Protein 2EQA (pdb70)

Solvent-accessible surface area: 14295 Å² total

Secondary structure (DSSP, 8-state):
-EEEE--SSS--HHHHHHHHHHHHTT--EEE--SSS-EEEEETT-HHHHHHHHHHHT--TTS--EEE-SSHHHHHHHEES--HHHHHHHHHH-SSSEEEEEEEPTTS-HHHHTT-SEEEE----HHHHHHHHHHTS-EEE-BSS-TTSPPP-SHHHHHHHHTTTSSEEEE----SS-SPPEEEE-S---EEEE--SS-HHHHHHH-TT-B--PPPSPSSEE-EE--GGGHHHHHHHHTTTS-EEEEEEGGGTGGGBTBEEEEEE-TT-HHHHHHHHHHHHHHHHHS--SEE------SGGGTT--HHHHHTTS-EESSGGGGGGG--

InterPro domains:
  IPR005145 Threonylcarbamoyl-AMP synthase, C-terminal domain [PF03481] (201-336)
  IPR006070 Threonylcarbamoyl-AMP synthase-like domain [PF01300] (23-198)
  IPR006070 Threonylcarbamoyl-AMP synthase-like domain [PS51163] (14-200)
  IPR006070 Threonylcarbamoyl-AMP synthase-like domain [TIGR00057] (7-209)
  IPR010923 tRNA threonylcarbamoyladenosine biosynthesis protein SUA5 [PIRSF004930] (1-340)
  IPR017945 DHBP synthase RibB-like alpha/beta domain superfamily [SSF55821] (3-212)
  IPR038385 Threonylcarbamoyl-AMP synthase, C-terminal domain superfamily [G3DSA:3.40.50.11030] (215-352)
  IPR050156 Threonylcarbamoyl-AMP synthase, SUA5 [PTHR17490] (14-208)

Nearest PDB structures (foldseek):
  2eqa-assembly1_A  TM=1.003E+00  e=7.565E-71  Sulfurisphaera tokodaii
  3aje-assembly1_A  TM=9.946E-01  e=2.518E-64  Sulfurisphaera tokodaii str. 7
  6f89-assembly1_A  TM=9.012E-01  e=6.344E-38  Pyrococcus abyssi GE5
  6f89-assembly2_B  TM=8.951E-01  e=8.312E-37  Pyrococcus abyssi GE5
  1kk9-assembly1_A  TM=8.947E-01  e=8.483E-17  Escherichia coli

Structure (mmCIF, N/CA/C/O backbone):
data_2EQA
#
_entry.id   2EQA
#
_cell.length_a   85.391
_cell.length_b   120.843
_cell.length_c   67.552
_cell.angle_alpha   90.00
_cell.angle_beta   90.00
_cell.angle_gamma   90.00
#
_symmetry.space_group_name_H-M   'C 2 2 2'
#
loop_
_entity.id
_entity.type
_entity.pdbx_description
1 polymer 'Hypothetical protein ST1526'
2 non-polymer 'MAGNESIUM ION'
3 non-polymer 'ADENOSINE MONOPHOSPHATE'
4 water water
#
loop_
_atom_site.group_PDB
_atom_site.id
_atom_site.type_symbol
_atom_site.label_atom_id
_atom_site.label_alt_id
_atom_site.label_comp_id
_atom_site.label_asym_id
_atom_site.label_entity_id
_atom_site.label_seq_id
_atom_site.pdbx_PDB_ins_code
_atom_site.Cartn_x
_atom_site.Cartn_y
_atom_site.Cartn_z
_atom_site.occupancy
_atom_site.B_iso_or_equiv
_atom_site.auth_seq_id
_atom_site.auth_comp_id
_atom_site.auth_asym_id
_atom_site.auth_atom_id
_atom_site.pdbx_PDB_model_num
ATOM 1 N N . THR A 1 2 ? 20.506 13.928 26.773 1.00 13.35 2 THR A N 1
ATOM 2 C CA . THR A 1 2 ? 19.770 14.052 25.479 1.00 12.74 2 THR A CA 1
ATOM 3 C C . THR A 1 2 ? 20.727 13.909 24.299 1.00 12.21 2 THR A C 1
ATOM 4 O O . THR A 1 2 ? 21.781 14.542 24.276 1.00 14.08 2 THR A O 1
ATOM 8 N N . GLN A 1 3 ? 20.371 13.080 23.325 1.00 11.71 3 GLN A N 1
ATOM 9 C CA . GLN A 1 3 ? 21.218 12.946 22.147 1.00 11.38 3 GLN A CA 1
ATOM 10 C C . GLN A 1 3 ? 20.707 13.950 21.130 1.00 11.28 3 GLN A C 1
ATOM 11 O O . GLN A 1 3 ? 19.532 13.925 20.766 1.00 13.46 3 GLN A O 1
ATOM 17 N N . ILE A 1 4 ? 21.580 14.850 20.697 1.00 11.67 4 ILE A N 1
ATOM 18 C CA . ILE A 1 4 ? 21.221 15.852 19.701 1.00 11.10 4 ILE A CA 1
ATOM 19 C C . ILE A 1 4 ? 21.724 15.294 18.373 1.00 11.70 4 ILE A C 1
ATOM 20 O O . ILE A 1 4 ? 22.920 15.030 18.213 1.00 12.76 4 ILE A O 1
ATOM 25 N N . ILE A 1 5 ? 20.807 15.099 17.431 1.00 10.17 5 ILE A N 1
ATOM 26 C CA . ILE A 1 5 ? 21.150 14.523 16.132 1.00 10.98 5 ILE A CA 1
ATOM 27 C C . ILE A 1 5 ? 20.898 15.505 14.991 1.00 12.77 5 ILE A C 1
ATOM 28 O O . ILE A 1 5 ? 19.764 15.929 14.765 1.00 11.07 5 ILE A O 1
ATOM 33 N N . LYS A 1 6 ? 21.962 15.861 14.275 1.00 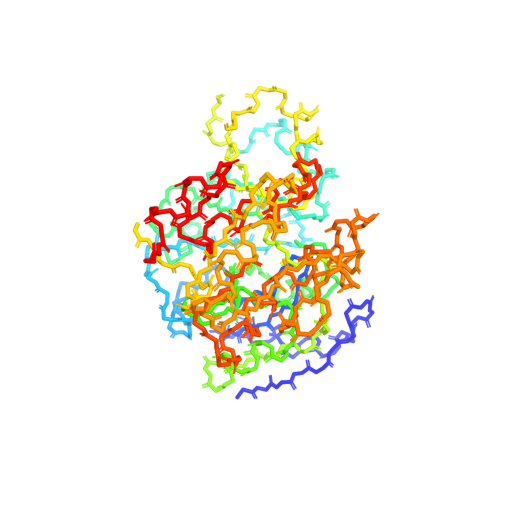11.90 6 LYS A N 1
ATOM 34 C CA . LYS A 1 6 ? 21.847 16.786 13.155 1.00 13.91 6 LYS A CA 1
ATOM 35 C C . LYS A 1 6 ? 21.386 16.022 11.926 1.00 13.16 6 LYS A C 1
ATOM 36 O O . LYS A 1 6 ? 22.073 15.119 11.457 1.00 13.20 6 LYS A O 1
ATOM 42 N N . ILE A 1 7 ? 20.216 16.383 11.407 1.00 11.59 7 ILE A N 1
ATOM 43 C CA . ILE A 1 7 ? 19.667 15.706 10.242 1.00 13.64 7 ILE A CA 1
ATOM 44 C C . ILE A 1 7 ? 19.270 16.736 9.190 1.00 12.88 7 ILE A C 1
ATOM 45 O O . ILE A 1 7 ? 18.691 17.769 9.518 1.00 13.23 7 ILE A O 1
ATOM 50 N N . ASP A 1 8 ? 19.608 16.455 7.931 1.00 13.14 8 ASP A N 1
ATOM 51 C CA . ASP A 1 8 ? 19.287 17.349 6.821 1.00 12.99 8 ASP A CA 1
ATOM 52 C C . ASP A 1 8 ? 17.769 17.386 6.680 1.00 13.46 8 ASP A C 1
ATOM 53 O O . ASP A 1 8 ? 17.141 16.358 6.420 1.00 13.45 8 ASP A O 1
ATOM 58 N N . PRO A 1 9 ? 17.160 18.570 6.834 1.00 13.22 9 PRO A N 1
ATOM 59 C CA . PRO A 1 9 ? 15.702 18.691 6.726 1.00 12.61 9 PRO A CA 1
ATOM 60 C C . PRO A 1 9 ? 15.079 18.423 5.361 1.00 14.03 9 PRO A C 1
ATOM 61 O O . PRO A 1 9 ? 13.921 18.025 5.284 1.00 14.48 9 PRO A O 1
ATOM 65 N N . LEU A 1 10 ? 15.834 18.641 4.290 1.00 14.31 10 LEU A N 1
ATOM 66 C CA . LEU A 1 10 ? 15.296 18.433 2.943 1.00 16.80 10 LEU A CA 1
ATOM 67 C C . LEU A 1 10 ? 15.621 17.063 2.350 1.00 17.15 10 LEU A C 1
ATOM 68 O O . LEU A 1 10 ? 14.929 16.583 1.453 1.00 18.06 10 LEU A O 1
ATOM 73 N N . ASN A 1 11 ? 16.673 16.429 2.850 1.00 15.84 11 ASN A N 1
ATOM 74 C CA . ASN A 1 11 ? 17.054 15.110 2.365 1.00 14.30 11 ASN A CA 1
ATOM 75 C C . ASN A 1 11 ? 17.644 14.387 3.564 1.00 15.21 11 ASN A C 1
ATOM 76 O O . ASN A 1 11 ? 18.847 14.134 3.630 1.00 14.52 11 ASN A O 1
ATOM 81 N N . PRO A 1 12 ? 16.787 14.043 4.536 1.00 13.53 12 PRO A N 1
ATOM 82 C CA . PRO A 1 12 ? 17.218 13.357 5.753 1.00 14.56 12 PRO A CA 1
ATOM 83 C C . PRO A 1 12 ? 17.920 12.018 5.572 1.00 14.22 12 PRO A C 1
ATOM 84 O O . PRO A 1 12 ? 17.519 11.188 4.752 1.00 14.93 12 PRO A O 1
ATOM 88 N N . GLU A 1 13 ? 18.991 11.841 6.340 1.00 13.94 13 GLU A N 1
ATOM 89 C CA . GLU A 1 13 ? 19.772 10.616 6.332 1.00 15.22 13 GLU A CA 1
ATOM 90 C C . GLU A 1 13 ? 18.928 9.572 7.060 1.00 15.96 13 GLU A C 1
ATOM 91 O O . GLU A 1 13 ? 18.739 9.653 8.276 1.00 16.02 13 GLU A O 1
ATOM 97 N N . ILE A 1 14 ? 18.416 8.596 6.316 1.00 15.78 14 ILE A N 1
ATOM 98 C CA . ILE A 1 14 ? 17.550 7.580 6.900 1.00 18.08 14 ILE A CA 1
ATOM 99 C C . ILE A 1 14 ? 18.136 6.833 8.095 1.00 18.58 14 ILE A C 1
ATOM 100 O O . ILE A 1 14 ? 17.401 6.463 9.011 1.00 18.10 14 ILE A O 1
ATOM 105 N N . ASP A 1 15 ? 19.449 6.621 8.109 1.00 18.74 15 ASP A N 1
ATOM 106 C CA . ASP A 1 15 ? 20.062 5.927 9.237 1.00 19.51 15 ASP A CA 1
ATOM 107 C C . ASP A 1 15 ? 19.985 6.765 10.511 1.00 18.74 15 ASP A C 1
ATOM 108 O O . ASP A 1 15 ? 19.896 6.221 11.615 1.00 18.90 15 ASP A O 1
ATOM 113 N N . LYS A 1 16 ? 20.023 8.087 10.361 1.00 17.25 16 LYS A N 1
ATOM 114 C CA . LYS A 1 16 ? 19.921 8.977 11.516 1.00 16.26 16 LYS A CA 1
ATOM 115 C C . LYS A 1 16 ? 18.465 9.000 11.991 1.00 16.01 16 LYS A C 1
ATOM 116 O O . LYS A 1 16 ? 18.190 8.970 13.192 1.00 15.98 16 LYS A O 1
ATOM 122 N N . ILE A 1 17 ? 17.538 9.052 11.041 1.00 14.91 17 ILE A N 1
ATOM 123 C CA . ILE A 1 17 ? 16.115 9.049 11.365 1.00 15.96 17 ILE A CA 1
ATOM 124 C C . ILE A 1 17 ? 15.803 7.791 12.177 1.00 16.91 17 ILE A C 1
ATOM 125 O O . ILE A 1 17 ? 15.084 7.845 13.176 1.00 16.28 17 ILE A O 1
ATOM 130 N N . LYS A 1 18 ? 16.361 6.662 11.746 1.00 16.70 18 LYS A N 1
ATOM 131 C CA . LYS A 1 18 ? 16.142 5.386 12.427 1.00 18.77 18 LYS A CA 1
ATOM 132 C C . LYS A 1 18 ? 16.542 5.402 13.899 1.00 17.65 18 LYS A C 1
ATOM 133 O O . LYS A 1 18 ? 15.907 4.742 14.728 1.00 17.81 18 LYS A O 1
ATOM 139 N N . ILE A 1 19 ? 17.594 6.144 14.230 1.00 16.58 19 ILE A N 1
ATOM 140 C CA . ILE A 1 19 ? 18.039 6.233 15.616 1.00 16.38 19 ILE A CA 1
ATOM 141 C C . ILE A 1 19 ? 16.932 6.864 16.458 1.00 16.21 19 ILE A C 1
ATOM 142 O O . ILE A 1 19 ? 16.628 6.394 17.556 1.00 15.94 19 ILE A O 1
ATOM 147 N N . ALA A 1 20 ? 16.323 7.923 15.933 1.00 15.46 20 ALA A N 1
ATOM 148 C CA . ALA A 1 20 ? 15.241 8.606 16.637 1.00 14.26 20 ALA A CA 1
ATOM 149 C C . ALA A 1 20 ? 13.979 7.745 16.663 1.00 14.25 20 ALA A C 1
ATOM 150 O O . ALA A 1 20 ? 13.243 7.733 17.652 1.00 13.25 20 ALA A O 1
ATOM 152 N N . ALA A 1 21 ? 13.724 7.037 15.568 1.00 13.91 21 ALA A N 1
ATOM 153 C CA . ALA A 1 21 ? 12.550 6.173 15.481 1.00 16.09 21 ALA A CA 1
ATOM 154 C C . ALA A 1 21 ? 12.633 5.052 16.518 1.00 17.16 21 ALA A C 1
ATOM 155 O O . ALA A 1 21 ? 11.618 4.674 17.111 1.00 17.59 21 ALA A O 1
ATOM 157 N N . ASP A 1 22 ? 13.839 4.524 16.732 1.00 17.00 22 ASP A N 1
ATOM 158 C CA . ASP A 1 22 ? 14.040 3.452 17.715 1.00 19.24 22 ASP A CA 1
ATOM 159 C C . ASP A 1 22 ? 13.631 3.964 19.092 1.00 16.63 22 ASP A C 1
ATOM 160 O O . ASP A 1 22 ? 13.077 3.224 19.902 1.00 15.51 22 ASP A O 1
ATOM 165 N N . VAL A 1 23 ? 13.923 5.234 19.359 1.00 15.00 23 VAL A N 1
ATOM 166 C CA . VAL A 1 23 ? 13.569 5.834 20.641 1.00 12.91 23 VAL A CA 1
ATOM 167 C C . VAL A 1 23 ? 12.049 5.902 20.779 1.00 12.73 23 VAL A C 1
ATOM 168 O O . VAL A 1 23 ? 11.494 5.549 21.820 1.00 13.82 23 VAL A O 1
ATOM 172 N N . ILE A 1 24 ? 11.375 6.350 19.726 1.00 12.12 24 ILE A N 1
ATOM 173 C CA . ILE A 1 24 ? 9.922 6.438 19.752 1.00 12.93 24 ILE A CA 1
ATOM 174 C C . ILE A 1 24 ? 9.318 5.066 20.061 1.00 14.25 24 ILE A C 1
ATOM 175 O O . ILE A 1 24 ? 8.474 4.933 20.950 1.00 14.65 24 ILE A O 1
ATOM 180 N N . ARG A 1 25 ? 9.756 4.052 19.322 1.00 15.11 25 ARG A N 1
ATOM 181 C CA . ARG A 1 25 ? 9.242 2.695 19.500 1.00 16.42 25 ARG A CA 1
ATOM 182 C C . ARG A 1 25 ? 9.531 2.115 20.878 1.00 18.12 25 ARG A C 1
ATOM 183 O O . ARG A 1 25 ? 8.879 1.159 21.303 1.00 20.79 25 ARG A O 1
ATOM 191 N N . ASN A 1 26 ? 10.505 2.696 21.570 1.00 18.12 26 ASN A N 1
ATOM 192 C CA . ASN A 1 26 ? 10.886 2.230 22.896 1.00 19.47 26 ASN A CA 1
ATOM 193 C C . ASN A 1 26 ? 10.222 3.050 24.006 1.00 18.88 26 ASN A C 1
ATOM 194 O O . ASN A 1 26 ? 10.559 2.904 25.183 1.00 19.02 26 ASN A O 1
ATOM 199 N N . GLY A 1 27 ? 9.290 3.919 23.625 1.00 16.39 27 GLY A N 1
ATOM 200 C CA . GLY A 1 27 ? 8.583 4.730 24.603 1.00 15.79 27 GLY A CA 1
ATOM 201 C C . GLY A 1 27 ? 9.280 5.999 25.055 1.00 15.87 27 GLY A C 1
ATOM 202 O O . GLY A 1 27 ? 8.934 6.555 26.101 1.00 15.99 27 GLY A O 1
ATOM 203 N N . GLY A 1 28 ? 10.253 6.459 24.272 1.00 15.96 28 GLY A N 1
ATOM 204 C CA . GLY A 1 28 ? 10.986 7.668 24.609 1.00 14.81 28 GLY A CA 1
ATOM 205 C C . GLY A 1 28 ? 10.447 8.901 23.899 1.00 14.40 28 GLY A C 1
ATOM 206 O O . GLY A 1 28 ? 9.504 8.808 23.117 1.00 14.23 28 GLY A O 1
ATOM 207 N N . THR A 1 29 ? 11.054 10.054 24.167 1.00 14.48 29 THR A N 1
ATOM 208 C CA . THR A 1 29 ? 10.619 11.314 23.570 1.00 13.28 29 THR A CA 1
ATOM 209 C C . THR A 1 29 ? 11.626 11.874 22.574 1.00 13.41 29 THR A C 1
ATOM 210 O O . THR A 1 29 ? 12.837 11.840 22.808 1.00 11.83 29 THR A O 1
ATOM 214 N N . VAL A 1 30 ? 11.104 12.404 21.469 1.00 11.09 30 VAL A N 1
ATOM 215 C CA . VAL A 1 30 ? 11.923 12.976 20.406 1.00 10.04 30 VAL A CA 1
ATOM 216 C C . VAL A 1 30 ? 11.383 14.325 19.939 1.00 9.14 30 VAL A C 1
ATOM 217 O O . VAL A 1 30 ? 10.219 14.425 19.540 1.00 8.06 30 VAL A O 1
ATOM 221 N N . ALA A 1 31 ? 12.218 15.359 20.004 1.00 9.33 31 ALA A N 1
ATOM 222 C CA . ALA A 1 31 ? 11.830 16.681 19.517 1.00 9.17 31 ALA A CA 1
ATOM 223 C C . ALA A 1 31 ? 12.227 16.675 18.046 1.00 10.11 31 ALA A C 1
ATOM 224 O O . ALA A 1 31 ? 13.345 16.270 17.698 1.00 10.88 31 ALA A O 1
ATOM 226 N N . PHE A 1 32 ? 11.321 17.122 17.184 1.00 10.12 32 PHE A N 1
ATOM 227 C CA . PHE A 1 32 ? 11.579 17.117 15.747 1.00 8.98 32 PHE A CA 1
ATOM 228 C C . PHE A 1 32 ? 10.981 18.320 15.025 1.00 8.77 32 PHE A C 1
ATOM 229 O O . PHE A 1 32 ? 9.967 18.880 15.449 1.00 10.17 32 PHE A O 1
ATOM 237 N N . PRO A 1 33 ? 11.608 18.735 13.917 1.00 8.95 33 PRO A N 1
ATOM 238 C CA . PRO A 1 33 ? 11.103 19.876 13.153 1.00 9.11 33 PRO A CA 1
ATOM 239 C C . PRO A 1 33 ? 9.904 19.484 12.280 1.00 9.27 33 PRO A C 1
ATOM 240 O O . PRO A 1 33 ? 9.725 18.314 11.952 1.00 9.57 33 PRO A O 1
ATOM 244 N N . THR A 1 34 ? 9.065 20.460 11.948 1.00 11.01 34 THR A N 1
ATOM 245 C CA . THR A 1 34 ? 7.940 20.241 11.035 1.00 9.16 34 THR A CA 1
ATOM 246 C C . THR A 1 34 ? 7.882 21.530 10.224 1.00 9.50 34 THR A C 1
ATOM 247 O O . THR A 1 34 ? 8.720 22.420 10.414 1.00 10.57 34 THR A O 1
ATOM 251 N N . GLU A 1 35 ? 6.921 21.638 9.319 1.00 10.30 35 GLU A N 1
ATOM 252 C CA . GLU A 1 35 ? 6.808 22.846 8.514 1.00 10.66 35 GLU A CA 1
ATOM 253 C C . GLU A 1 35 ? 6.254 24.027 9.325 1.00 11.08 35 GLU A C 1
ATOM 254 O O . GLU A 1 35 ? 6.358 25.176 8.900 1.00 11.69 35 GLU A O 1
ATOM 260 N N . THR A 1 36 ? 5.679 23.748 10.494 1.00 10.67 36 THR A N 1
ATOM 261 C CA . THR A 1 36 ? 5.115 24.809 11.331 1.00 10.33 36 THR A CA 1
ATOM 262 C C . THR A 1 36 ? 6.102 25.207 12.427 1.00 9.68 36 THR A C 1
ATOM 263 O O . THR A 1 36 ? 6.805 26.215 12.302 1.00 10.28 36 THR A O 1
ATOM 267 N N . VAL A 1 37 ? 6.143 24.423 13.498 1.00 8.14 37 VAL A N 1
ATOM 268 C CA . VAL A 1 37 ? 7.071 24.658 14.606 1.00 8.69 37 VAL A CA 1
ATOM 269 C C . VAL A 1 37 ? 7.615 23.296 15.042 1.00 8.46 37 VAL A C 1
ATOM 270 O O . VAL A 1 37 ? 7.097 22.266 14.626 1.00 9.98 37 VAL A O 1
ATOM 274 N N . TYR A 1 38 ? 8.672 23.272 15.850 1.00 8.26 38 TYR A N 1
ATOM 275 C CA . TYR A 1 38 ? 9.194 21.983 16.306 1.00 10.20 38 TYR A CA 1
ATOM 276 C C . TYR A 1 38 ? 8.176 21.320 17.231 1.00 10.21 38 TYR A C 1
ATOM 277 O O . TYR A 1 38 ? 7.455 22.000 17.950 1.00 10.41 38 TYR A O 1
ATOM 286 N N . GLY A 1 39 ? 8.127 19.994 17.215 1.00 10.30 39 GLY A N 1
ATOM 287 C CA . GLY A 1 39 ? 7.211 19.290 18.093 1.00 9.16 39 GLY A CA 1
ATOM 288 C C . GLY A 1 39 ? 7.973 18.361 19.025 1.00 9.88 39 GLY A C 1
ATOM 289 O O . GLY A 1 39 ? 9.118 18.010 18.747 1.00 9.51 39 GLY A O 1
ATOM 290 N N . LEU A 1 40 ? 7.360 17.992 20.148 1.00 10.09 40 LEU A N 1
ATOM 291 C CA . LEU A 1 40 ? 7.977 17.056 21.091 1.00 9.88 40 LEU A CA 1
ATOM 292 C C . LEU A 1 40 ? 7.052 15.848 21.040 1.00 10.56 40 LEU A C 1
ATOM 293 O O . LEU A 1 40 ? 5.910 15.911 21.509 1.00 10.93 40 LEU A O 1
ATOM 298 N N . GLY A 1 41 ? 7.536 14.745 20.480 1.00 8.31 41 GLY A N 1
ATOM 299 C CA . GLY A 1 41 ? 6.662 13.596 20.339 1.00 9.52 41 GLY A CA 1
ATOM 300 C C . GLY A 1 41 ? 6.993 12.285 21.007 1.00 8.90 41 GLY A C 1
ATOM 301 O O . GLY A 1 41 ? 8.098 12.065 21.508 1.00 10.56 41 GLY A O 1
ATOM 302 N N . ALA A 1 42 ? 5.991 11.413 21.007 1.00 9.63 42 ALA A N 1
ATOM 303 C CA . ALA A 1 42 ? 6.099 10.073 21.566 1.00 9.89 42 ALA A CA 1
ATOM 304 C C . ALA A 1 42 ? 5.085 9.204 20.835 1.00 10.97 42 ALA A C 1
ATOM 305 O O . ALA A 1 42 ? 4.218 9.717 20.125 1.00 10.68 42 ALA A O 1
ATOM 307 N N . ASN A 1 43 ? 5.212 7.892 21.000 1.00 11.55 43 ASN A N 1
ATOM 308 C CA . ASN A 1 43 ? 4.311 6.918 20.393 1.00 13.46 43 ASN A CA 1
ATOM 309 C C . ASN A 1 43 ? 2.885 7.283 20.810 1.00 14.23 43 ASN A C 1
ATOM 310 O O . ASN A 1 43 ? 2.544 7.211 21.990 1.00 13.91 43 ASN A O 1
ATOM 315 N N . ALA A 1 44 ? 2.059 7.679 19.849 1.00 13.52 44 ALA A N 1
ATOM 316 C CA . ALA A 1 44 ? 0.689 8.085 20.144 1.00 14.07 44 ALA A CA 1
ATOM 317 C C . ALA A 1 44 ? -0.172 7.006 20.805 1.00 15.34 44 ALA A C 1
ATOM 318 O O . ALA A 1 44 ? -1.196 7.320 21.414 1.00 15.21 44 ALA A O 1
ATOM 320 N N . PHE A 1 45 ? 0.231 5.744 20.682 1.00 14.17 45 PHE A N 1
ATOM 321 C CA . PHE A 1 45 ? -0.526 4.647 21.288 1.00 15.68 45 PHE A CA 1
ATOM 322 C C . PHE A 1 45 ? -0.048 4.345 22.710 1.00 16.03 45 PHE A C 1
ATOM 323 O O . PHE A 1 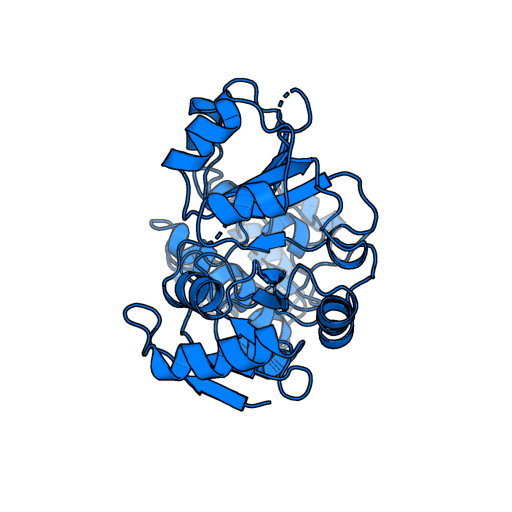45 ? -0.667 3.552 23.425 1.00 16.45 45 PHE A O 1
ATOM 331 N N . ASP A 1 46 ? 1.056 4.967 23.108 1.00 15.09 46 ASP A N 1
ATOM 332 C CA . ASP A 1 46 ? 1.639 4.740 24.427 1.00 16.09 46 ASP A CA 1
ATOM 333 C C . ASP A 1 46 ? 1.326 5.885 25.391 1.00 16.70 46 ASP A C 1
ATOM 334 O O . ASP A 1 46 ? 1.986 6.924 25.375 1.00 16.30 46 ASP A O 1
ATOM 339 N N . GLY A 1 47 ? 0.322 5.689 26.238 1.00 16.64 47 GLY A N 1
ATOM 340 C CA . GLY A 1 47 ? -0.054 6.728 27.181 1.00 17.35 47 GLY A CA 1
ATOM 341 C C . GLY A 1 47 ? 1.068 7.159 28.109 1.00 17.85 47 GLY A C 1
ATOM 342 O O . GLY A 1 47 ? 1.281 8.353 28.320 1.00 16.55 47 GLY A O 1
ATOM 343 N N . ASN A 1 48 ? 1.787 6.189 28.666 1.00 18.49 48 ASN A N 1
ATOM 344 C CA . ASN A 1 48 ? 2.888 6.485 29.577 1.00 19.13 48 ASN A CA 1
ATOM 345 C C . ASN A 1 48 ? 3.990 7.272 28.882 1.00 16.97 48 ASN A C 1
ATOM 346 O O . ASN A 1 48 ? 4.577 8.185 29.464 1.00 16.54 48 ASN A O 1
ATOM 351 N N . ALA A 1 49 ? 4.271 6.920 27.633 1.00 14.55 49 ALA A N 1
ATOM 352 C CA . ALA A 1 49 ? 5.299 7.622 26.881 1.00 13.90 49 ALA A CA 1
ATOM 353 C C . ALA A 1 49 ? 4.841 9.059 26.651 1.00 14.29 49 ALA A C 1
ATOM 354 O O . ALA A 1 49 ? 5.618 10.001 26.805 1.00 12.73 49 ALA A O 1
ATOM 356 N N . CYS A 1 50 ? 3.571 9.227 26.296 1.00 13.05 50 CYS A N 1
ATOM 357 C CA . CYS A 1 50 ? 3.045 10.561 26.051 1.00 12.69 50 CYS A CA 1
ATOM 358 C C . CYS A 1 50 ? 3.067 11.439 27.303 1.00 13.58 50 CYS A C 1
ATOM 359 O O . CYS A 1 50 ? 3.215 12.655 27.203 1.00 13.76 50 CYS A O 1
ATOM 362 N N . LEU A 1 51 ? 2.929 10.836 28.483 1.00 15.04 51 LEU A N 1
ATOM 363 C CA . LEU A 1 51 ? 2.965 11.629 29.708 1.00 15.41 51 LEU A CA 1
ATOM 364 C C . LEU A 1 51 ? 4.349 12.263 29.859 1.00 14.13 51 LEU A C 1
ATOM 365 O O . LEU A 1 51 ? 4.488 13.331 30.455 1.00 12.94 51 LEU A O 1
ATOM 370 N N . LYS A 1 52 ? 5.370 11.610 29.308 1.00 12.44 52 LYS A N 1
ATOM 371 C CA . LYS A 1 52 ? 6.729 12.140 29.390 1.00 11.24 52 LYS A CA 1
ATOM 372 C C . LYS A 1 52 ? 6.806 13.481 28.673 1.00 11.08 52 LYS A C 1
ATOM 373 O O . LYS A 1 52 ? 7.636 14.324 29.005 1.00 12.28 52 LYS A O 1
ATOM 379 N N . ILE A 1 53 ? 5.945 13.667 27.679 1.00 11.30 53 ILE A N 1
ATOM 380 C CA . ILE A 1 53 ? 5.917 14.922 26.932 1.00 10.77 53 ILE A CA 1
ATOM 381 C C . ILE A 1 53 ? 5.462 16.037 27.874 1.00 11.68 53 ILE A C 1
ATOM 382 O O . ILE A 1 53 ? 6.052 17.120 27.909 1.00 10.44 53 ILE A O 1
ATOM 387 N N . PHE A 1 54 ? 4.401 15.768 28.632 1.00 11.07 54 PHE A N 1
ATOM 388 C CA . PHE A 1 54 ? 3.876 16.745 29.578 1.00 11.61 54 PHE A CA 1
ATOM 389 C C . PHE A 1 54 ? 4.920 17.044 30.647 1.00 12.72 54 PHE A C 1
ATOM 390 O O . PHE A 1 54 ? 5.101 18.190 31.045 1.00 12.75 54 PHE A O 1
ATOM 398 N N . GLN A 1 55 ? 5.608 16.001 31.100 1.00 12.70 55 GLN A N 1
ATOM 399 C CA . GLN A 1 55 ? 6.635 16.151 32.129 1.00 14.53 55 GLN A CA 1
ATOM 400 C C . GLN A 1 55 ? 7.802 17.018 31.642 1.00 14.42 55 GLN A C 1
ATOM 401 O O . GLN A 1 55 ? 8.299 17.871 32.373 1.00 13.57 55 GLN A O 1
ATOM 407 N N . ALA A 1 56 ? 8.231 16.812 30.403 1.00 12.46 56 ALA A N 1
ATOM 408 C CA . ALA A 1 56 ? 9.336 17.595 29.856 1.00 12.84 56 ALA A CA 1
ATOM 409 C C . ALA A 1 56 ? 8.990 19.080 29.680 1.00 11.99 56 ALA A C 1
ATOM 410 O O . ALA A 1 56 ? 9.833 19.958 29.899 1.00 11.39 56 ALA A O 1
ATOM 412 N N . LYS A 1 57 ? 7.752 19.362 29.282 1.00 11.52 57 LYS A N 1
ATOM 413 C CA . LYS A 1 57 ? 7.311 20.737 29.060 1.00 11.70 57 LYS A CA 1
ATOM 414 C C . LYS A 1 57 ? 6.674 21.383 30.290 1.00 13.41 57 LYS A C 1
ATOM 415 O O . LYS A 1 57 ? 6.584 22.606 30.370 1.00 11.96 57 LYS A O 1
ATOM 421 N N . ASN A 1 58 ? 6.252 20.542 31.228 1.00 13.46 58 ASN A N 1
ATOM 422 C CA . ASN A 1 58 ? 5.517 20.938 32.432 1.00 13.25 58 ASN A CA 1
ATOM 423 C C . ASN A 1 58 ? 4.217 21.556 31.945 1.00 12.94 58 ASN A C 1
ATOM 424 O O . ASN A 1 58 ? 3.809 22.647 32.343 1.00 12.76 58 ASN A O 1
ATOM 429 N N . ARG A 1 59 ? 3.575 20.809 31.060 1.00 11.64 59 ARG A N 1
ATOM 430 C CA . ARG A 1 59 ? 2.327 21.208 30.439 1.00 12.31 59 ARG A CA 1
ATOM 431 C C . ARG A 1 59 ? 1.138 20.734 31.259 1.00 12.76 59 ARG A C 1
ATOM 432 O O . ARG A 1 59 ? 1.147 19.622 31.781 1.00 11.61 59 ARG A O 1
ATOM 440 N N . PRO A 1 60 ? 0.109 21.588 31.412 1.00 13.76 60 PRO A N 1
ATOM 441 C CA . PRO A 1 60 ? -1.067 21.175 32.179 1.00 16.07 60 PRO A CA 1
ATOM 442 C C . PRO A 1 60 ? -1.633 19.946 31.473 1.00 15.67 60 PRO A C 1
ATOM 443 O O . PRO A 1 60 ? -1.822 19.943 30.248 1.00 12.72 60 PRO A O 1
ATOM 447 N N . VAL A 1 61 ? -1.881 18.899 32.250 1.00 15.18 61 VAL A N 1
ATOM 448 C CA . VAL A 1 61 ? -2.362 17.627 31.729 1.00 14.63 61 VAL A CA 1
ATOM 449 C C . VAL A 1 61 ? -3.639 17.641 30.887 1.00 15.13 61 VAL A C 1
ATOM 450 O O . VAL A 1 61 ? -3.886 16.701 30.129 1.00 14.85 61 VAL A O 1
ATOM 454 N N . ASP A 1 62 ? -4.447 18.690 30.993 1.00 12.48 62 ASP A N 1
ATOM 455 C CA . ASP A 1 62 ? -5.680 18.728 30.210 1.00 11.51 62 ASP A CA 1
ATOM 456 C C . ASP A 1 62 ? -5.574 19.450 28.877 1.00 12.12 62 ASP A C 1
ATOM 457 O O . ASP A 1 62 ? -6.587 19.706 28.223 1.00 12.37 62 ASP A O 1
ATOM 462 N N . ASN A 1 63 ? -4.353 19.790 28.479 1.00 11.50 63 ASN A N 1
ATOM 463 C CA . ASN A 1 63 ? -4.143 20.448 27.193 1.00 11.49 63 ASN A CA 1
ATOM 464 C C . ASN A 1 63 ? -3.689 19.320 26.255 1.00 10.95 63 ASN A C 1
ATOM 465 O O . ASN A 1 63 ? -2.541 18.872 26.310 1.00 9.86 63 ASN A O 1
ATOM 470 N N . PRO A 1 64 ? -4.600 18.845 25.390 1.00 11.17 64 PRO A N 1
ATOM 471 C CA . PRO A 1 64 ? -4.402 17.765 24.419 1.00 10.33 64 PRO A CA 1
ATOM 472 C C . PRO A 1 64 ? -3.288 17.941 23.395 1.00 9.69 64 PRO A C 1
ATOM 473 O O . PRO A 1 64 ? -2.846 19.050 23.113 1.00 9.89 64 PRO A O 1
ATOM 477 N N . LEU A 1 65 ? -2.864 16.817 22.833 1.00 10.39 65 LEU A N 1
ATOM 478 C CA . LEU A 1 65 ? -1.791 16.792 21.845 1.00 10.37 65 LEU A CA 1
ATOM 479 C C . LEU A 1 65 ? -2.345 16.594 20.440 1.00 12.21 65 LEU A C 1
ATOM 480 O O . LEU A 1 65 ? -3.523 16.283 20.261 1.00 16.13 65 LEU A O 1
ATOM 485 N N . ILE A 1 66 ? -1.488 16.781 19.442 1.00 11.22 66 ILE A N 1
ATOM 486 C CA . ILE A 1 66 ? -1.890 16.567 18.056 1.00 9.61 66 ILE A CA 1
ATOM 487 C C . ILE A 1 66 ? -1.193 15.296 17.596 1.00 9.23 66 ILE A C 1
ATOM 488 O O . ILE A 1 66 ? 0.011 15.126 17.800 1.00 10.35 66 ILE A O 1
ATOM 493 N N . VAL A 1 67 ? -1.959 14.399 16.991 1.00 9.79 67 VAL A N 1
ATOM 494 C CA . VAL A 1 67 ? -1.421 13.139 16.501 1.00 8.57 67 VAL A CA 1
ATOM 495 C C . VAL A 1 67 ? -0.935 13.340 15.075 1.00 9.48 67 VAL A C 1
ATOM 496 O O . VAL A 1 67 ? -1.704 13.754 14.210 1.00 9.84 67 VAL A O 1
ATOM 500 N N . HIS A 1 68 ? 0.342 13.054 14.844 1.00 9.03 68 HIS A N 1
ATOM 501 C CA . HIS A 1 68 ? 0.943 13.208 13.520 1.00 10.49 68 HIS A CA 1
ATOM 502 C C . HIS A 1 68 ? 1.028 11.855 12.821 1.00 10.76 68 HIS A C 1
ATOM 503 O O . HIS A 1 68 ? 1.558 10.895 13.381 1.00 12.02 68 HIS A O 1
ATOM 510 N N . ILE A 1 69 ? 0.509 11.788 11.595 1.00 9.43 69 ILE A N 1
ATOM 511 C CA . ILE A 1 69 ? 0.517 10.551 10.827 1.00 9.34 69 ILE A CA 1
ATOM 512 C C . ILE A 1 69 ? 1.312 10.736 9.538 1.00 10.24 69 ILE A C 1
ATOM 513 O O . ILE A 1 69 ? 1.561 11.867 9.118 1.00 8.84 69 ILE A O 1
ATOM 518 N N . ALA A 1 70 ? 1.700 9.628 8.911 1.00 9.14 70 ALA A N 1
ATOM 519 C CA . ALA A 1 70 ? 2.486 9.688 7.685 1.00 11.90 70 ALA A CA 1
ATOM 520 C C . ALA A 1 70 ? 1.750 9.100 6.484 1.00 13.35 70 ALA A C 1
ATOM 521 O O . ALA A 1 70 ? 2.202 9.231 5.345 1.00 14.14 70 ALA A O 1
ATOM 523 N N . ASP A 1 71 ? 0.625 8.445 6.736 1.00 15.11 71 ASP A N 1
ATOM 524 C CA . ASP A 1 71 ? -0.174 7.868 5.659 1.00 16.75 71 ASP A CA 1
ATOM 525 C C . ASP A 1 71 ? -1.612 7.707 6.129 1.00 16.40 71 ASP A C 1
ATOM 526 O O . ASP A 1 71 ? -1.897 7.821 7.320 1.00 16.47 71 ASP A O 1
ATOM 531 N N . PHE A 1 72 ? -2.521 7.440 5.200 1.00 16.48 72 PHE A N 1
ATOM 532 C CA . PHE A 1 72 ? -3.922 7.305 5.563 1.00 16.89 72 PHE A CA 1
ATOM 533 C C . PHE A 1 72 ? -4.297 6.055 6.336 1.00 18.07 72 PHE A C 1
ATOM 534 O O . PHE A 1 72 ? -5.300 6.050 7.046 1.00 19.45 72 PHE A O 1
ATOM 542 N N . ASN A 1 73 ? -3.505 4.998 6.219 1.00 18.86 73 ASN A N 1
ATOM 543 C CA . ASN A 1 73 ? -3.806 3.798 6.989 1.00 19.61 73 ASN A CA 1
ATOM 544 C C . ASN A 1 73 ? -3.759 4.188 8.469 1.00 18.55 73 ASN A C 1
ATOM 545 O O . ASN A 1 73 ? -4.570 3.722 9.272 1.00 17.40 73 ASN A O 1
ATOM 550 N N . GLN A 1 74 ? -2.806 5.050 8.820 1.00 15.73 74 GLN A N 1
ATOM 551 C CA . GLN A 1 74 ? -2.663 5.506 10.198 1.00 14.64 74 GLN A CA 1
ATOM 552 C C . GLN A 1 74 ? -3.833 6.390 10.629 1.00 14.52 74 GLN A C 1
ATOM 553 O O . GLN A 1 74 ? -4.218 6.377 11.793 1.00 14.32 74 GLN A O 1
ATOM 559 N N . LEU A 1 75 ? -4.388 7.165 9.703 1.00 13.45 75 LEU A N 1
ATOM 560 C CA . LEU A 1 75 ? -5.521 8.025 10.040 1.00 12.53 75 LEU A CA 1
ATOM 561 C C . LEU A 1 75 ? -6.630 7.195 10.680 1.00 12.73 75 LEU A C 1
ATOM 562 O O . LEU A 1 75 ? -7.175 7.561 11.716 1.00 12.89 75 LEU A O 1
ATOM 567 N N . PHE A 1 76 ? -6.949 6.069 10.053 1.00 13.66 76 PHE A N 1
ATOM 568 C CA . PHE A 1 76 ? -8.008 5.192 10.533 1.00 13.56 76 PHE A CA 1
ATOM 569 C C . PHE A 1 76 ? -7.680 4.404 11.797 1.00 15.03 76 PHE A C 1
ATOM 570 O O . PHE A 1 76 ? -8.547 3.734 12.355 1.00 15.02 76 PHE A O 1
ATOM 578 N N . GLU A 1 77 ? -6.436 4.481 12.251 1.00 14.01 77 GLU A N 1
ATOM 579 C CA . GLU A 1 77 ? -6.054 3.789 13.477 1.00 15.47 77 GLU A CA 1
ATOM 580 C C . GLU A 1 77 ? -6.401 4.682 14.669 1.00 15.40 77 GLU A C 1
ATOM 581 O O . GLU A 1 77 ? -6.687 4.197 15.764 1.00 14.50 77 GLU A O 1
ATOM 587 N N . VAL A 1 78 ? -6.384 5.992 14.441 1.00 14.78 78 VAL A N 1
ATOM 588 C CA . VAL A 1 78 ? -6.653 6.953 15.503 1.00 14.36 78 VAL A CA 1
ATOM 589 C C . VAL A 1 78 ? -7.980 7.704 15.415 1.00 13.99 78 VAL A C 1
ATOM 590 O O . VAL A 1 78 ? -8.443 8.245 16.420 1.00 13.47 78 VAL A O 1
ATOM 594 N N . ALA A 1 79 ? -8.586 7.746 14.230 1.00 11.90 79 ALA A N 1
ATOM 595 C CA . ALA A 1 79 ? -9.858 8.451 14.052 1.00 12.27 79 ALA A CA 1
ATOM 596 C C . ALA A 1 79 ? -10.905 7.568 13.374 1.00 12.83 79 ALA A C 1
ATOM 597 O O . ALA A 1 79 ? -10.562 6.621 12.676 1.00 13.23 79 ALA A O 1
ATOM 599 N N . LYS A 1 80 ? -12.182 7.879 13.591 1.00 14.08 80 LYS A N 1
ATOM 600 C CA . LYS A 1 80 ? -13.271 7.098 13.006 1.00 16.71 80 LYS A CA 1
ATOM 601 C C . LYS A 1 80 ? -14.482 7.971 12.671 1.00 15.96 80 LYS A C 1
ATOM 602 O O . LYS A 1 80 ? -14.540 9.143 13.046 1.00 16.04 80 LYS A O 1
ATOM 608 N N . ASP A 1 81 ? -15.453 7.390 11.970 1.00 16.59 81 ASP A N 1
ATOM 609 C CA . ASP A 1 81 ? -16.662 8.116 11.581 1.00 16.96 81 ASP A CA 1
ATOM 610 C C . ASP A 1 81 ? -16.316 9.424 10.880 1.00 16.48 81 ASP A C 1
ATOM 611 O O . ASP A 1 81 ? -16.920 10.470 11.129 1.00 15.26 81 ASP A O 1
ATOM 616 N N . ILE A 1 82 ? -15.331 9.355 9.996 1.00 14.39 82 ILE A N 1
ATOM 617 C CA . ILE A 1 82 ? -14.894 10.526 9.255 1.00 14.93 82 ILE A CA 1
ATOM 618 C C . ILE A 1 82 ? -15.820 10.753 8.067 1.00 15.28 82 ILE A C 1
ATOM 619 O O . ILE A 1 82 ? -16.022 9.855 7.254 1.00 15.38 82 ILE A O 1
ATOM 624 N N . PRO A 1 83 ? -16.407 11.954 7.962 1.00 17.19 83 PRO A N 1
ATOM 625 C CA . PRO A 1 83 ? -17.314 12.260 6.848 1.00 16.67 83 PRO A CA 1
ATOM 626 C C . PRO A 1 83 ? -16.610 12.081 5.501 1.00 16.70 83 PRO A C 1
ATOM 627 O O . PRO A 1 83 ? -15.423 12.383 5.374 1.00 15.55 83 PRO A O 1
ATOM 631 N N . ASP A 1 84 ? -17.334 11.587 4.501 1.00 16.56 84 ASP A N 1
ATOM 632 C CA . ASP A 1 84 ? -16.742 11.381 3.184 1.00 17.71 84 ASP A CA 1
ATOM 633 C C . ASP A 1 84 ? -16.094 12.644 2.620 1.00 15.61 84 ASP A C 1
ATOM 634 O O . ASP A 1 84 ? -15.037 12.567 1.994 1.00 16.82 84 ASP A O 1
ATOM 639 N N . LYS A 1 85 ? -16.725 13.799 2.827 1.00 14.70 85 LYS A N 1
ATOM 640 C CA . LYS A 1 85 ? -16.169 15.051 2.319 1.00 14.12 85 LYS A CA 1
ATOM 641 C C . LYS A 1 85 ? -14.841 15.370 3.002 1.00 14.86 85 LYS A C 1
ATOM 642 O O . LYS A 1 85 ? -13.901 15.841 2.360 1.00 14.06 85 LYS A O 1
ATOM 648 N N . VAL A 1 86 ? -14.762 15.105 4.302 1.00 13.79 86 VAL A N 1
ATOM 649 C CA . VAL A 1 86 ? -13.539 15.358 5.056 1.00 13.23 86 VAL A CA 1
ATOM 650 C C . VAL A 1 86 ? -12.411 14.464 4.551 1.00 13.30 86 VAL A C 1
ATOM 651 O O . VAL A 1 86 ? -11.271 14.907 4.392 1.00 12.22 86 VAL A O 1
ATOM 655 N N . LEU A 1 87 ? -12.727 13.201 4.294 1.00 11.86 87 LEU A N 1
ATOM 656 C CA . LEU A 1 87 ? -11.721 12.271 3.800 1.00 13.10 87 LEU A CA 1
ATOM 657 C C . LEU A 1 87 ? -11.208 12.713 2.426 1.00 11.94 87 LEU A C 1
ATOM 658 O O . LEU A 1 87 ? -10.006 12.687 2.170 1.00 12.97 87 LEU A O 1
ATOM 663 N N . GLU A 1 88 ? -12.124 13.119 1.550 1.00 12.28 88 GLU A N 1
ATOM 664 C CA . GLU A 1 88 ? -11.753 13.567 0.207 1.00 12.67 88 GLU A CA 1
ATOM 665 C C . GLU A 1 88 ? -10.821 14.776 0.293 1.00 13.05 88 GLU A C 1
ATOM 666 O O . GLU A 1 88 ? -9.809 14.852 -0.412 1.00 12.96 88 GLU A O 1
ATOM 672 N N . ILE A 1 89 ? -11.162 15.716 1.168 1.00 11.95 89 ILE A N 1
ATOM 673 C CA . ILE A 1 89 ? -10.355 16.924 1.337 1.00 12.32 89 ILE A CA 1
ATOM 674 C C . ILE A 1 89 ? -9.017 16.638 2.014 1.00 12.52 89 ILE A C 1
ATOM 675 O O . ILE A 1 89 ? -7.996 17.211 1.639 1.00 11.05 89 ILE A O 1
ATOM 680 N N . ALA A 1 90 ? -9.013 15.752 3.005 1.00 10.47 90 ALA A N 1
ATOM 681 C CA . ALA A 1 90 ? -7.765 15.419 3.684 1.00 11.36 90 ALA A CA 1
ATOM 682 C C . ALA A 1 90 ? -6.754 14.889 2.664 1.00 10.75 90 ALA A C 1
ATOM 683 O O . ALA A 1 90 ? -5.558 15.160 2.757 1.00 10.37 90 ALA A O 1
ATOM 685 N N . GLN A 1 91 ? -7.244 14.150 1.678 1.00 10.26 91 GLN A N 1
ATOM 686 C CA . GLN A 1 91 ? -6.371 13.577 0.660 1.00 10.48 91 GLN A CA 1
ATOM 687 C C . GLN A 1 91 ? -5.727 14.587 -0.291 1.00 11.19 91 GLN A C 1
ATOM 688 O O . GLN A 1 91 ? -4.790 14.238 -1.014 1.00 11.52 91 GLN A O 1
ATOM 694 N N . ILE A 1 92 ? -6.210 15.829 -0.290 1.00 11.27 92 ILE A N 1
ATOM 695 C CA . ILE A 1 92 ? -5.620 16.852 -1.156 1.00 13.14 92 ILE A CA 1
ATOM 696 C C . ILE A 1 92 ? -4.847 17.917 -0.377 1.00 13.54 92 ILE A C 1
ATOM 697 O O . ILE A 1 92 ? -4.066 18.657 -0.970 1.00 13.37 92 ILE A O 1
ATOM 702 N N . VAL A 1 93 ? -5.054 17.999 0.939 1.00 10.75 93 VAL A N 1
ATOM 703 C CA . VAL A 1 93 ? -4.353 19.003 1.743 1.00 10.28 93 VAL A CA 1
ATOM 704 C C . VAL A 1 93 ? -3.189 18.438 2.553 1.00 12.00 93 VAL A C 1
ATOM 705 O O . VAL A 1 93 ? -2.382 19.194 3.099 1.00 12.06 93 VAL A O 1
ATOM 709 N N . TRP A 1 94 ? -3.113 17.115 2.644 1.00 10.25 94 TRP A N 1
ATOM 710 C CA . TRP A 1 94 ? -2.041 16.467 3.390 1.00 10.92 94 TRP A CA 1
ATOM 711 C C . TRP A 1 94 ? -1.022 15.832 2.449 1.00 9.96 94 TRP A C 1
ATOM 712 O O . TRP A 1 94 ? -1.388 15.307 1.396 1.00 11.83 94 TRP A O 1
ATOM 723 N N . PRO A 1 95 ? 0.275 15.884 2.808 1.00 9.46 95 PRO A N 1
ATOM 724 C CA . PRO A 1 95 ? 0.835 16.498 4.022 1.00 8.13 95 PRO A CA 1
ATOM 725 C C . PRO A 1 95 ? 0.643 18.009 3.953 1.00 8.95 95 PRO A C 1
ATOM 726 O O . PRO A 1 95 ? 0.766 18.598 2.875 1.00 10.48 95 PRO A O 1
ATOM 730 N N . GLY A 1 96 ? 0.341 18.637 5.086 1.00 8.66 96 GLY A N 1
ATOM 731 C CA . GLY A 1 96 ? 0.146 20.079 5.097 1.00 9.18 96 GLY A CA 1
ATOM 732 C C . GLY A 1 96 ? -0.100 20.623 6.491 1.00 9.63 96 GLY A C 1
ATOM 733 O O . GLY A 1 96 ? -0.417 19.855 7.394 1.00 9.86 96 GLY A O 1
ATOM 734 N N . PRO A 1 97 ? 0.030 21.949 6.695 1.00 10.68 97 PRO A N 1
ATOM 735 C CA . PRO A 1 97 ? -0.171 22.618 7.985 1.00 10.19 97 PRO A CA 1
ATOM 736 C C . PRO A 1 97 ? -1.640 22.817 8.383 1.00 11.62 97 PRO A C 1
ATOM 737 O O . PRO A 1 97 ? -2.031 23.903 8.816 1.00 12.54 97 PRO A O 1
ATOM 741 N N . LEU A 1 98 ? -2.442 21.770 8.225 1.00 11.09 98 LEU A N 1
ATOM 742 C CA . LEU A 1 98 ? -3.860 21.818 8.568 1.00 10.80 98 LEU A CA 1
ATOM 743 C C . LEU A 1 98 ? -4.186 20.621 9.447 1.00 11.46 98 LEU A C 1
ATOM 744 O O . LEU A 1 98 ? -3.928 19.477 9.073 1.00 10.95 98 LEU A O 1
ATOM 749 N N . THR A 1 99 ? -4.741 20.901 10.623 1.00 10.10 99 THR A N 1
ATOM 750 C CA . THR A 1 99 ? -5.099 19.876 11.591 1.00 9.31 99 THR A CA 1
ATOM 751 C C . THR A 1 99 ? -6.616 19.722 11.663 1.00 9.66 99 THR A C 1
ATOM 752 O O . THR A 1 99 ? -7.332 20.714 11.715 1.00 11.40 99 THR A O 1
ATOM 756 N N . PHE A 1 100 ? -7.090 18.477 11.669 1.00 9.19 100 PHE A N 1
ATOM 757 C CA . PHE A 1 100 ? -8.522 18.182 11.743 1.00 10.63 100 PHE A CA 1
ATOM 758 C C . PHE A 1 100 ? -8.879 17.602 13.099 1.00 9.68 100 PHE A C 1
ATOM 759 O O . PHE A 1 100 ? -8.204 16.693 13.566 1.00 11.44 100 PHE A O 1
ATOM 767 N N . VAL A 1 101 ? -9.932 18.115 13.732 1.00 11.70 101 VAL A N 1
ATOM 768 C CA . VAL A 1 101 ? -10.377 17.536 14.994 1.00 11.38 101 VAL A CA 1
ATOM 769 C C . VAL A 1 101 ? -11.444 16.522 14.571 1.00 11.92 101 VAL A C 1
ATOM 770 O O . VAL A 1 101 ? -12.450 16.878 13.951 1.00 12.37 101 VAL A O 1
ATOM 774 N N . LEU A 1 102 ? -11.206 15.259 14.899 1.00 11.54 102 LEU A N 1
ATOM 775 C CA . LEU A 1 102 ? -12.091 14.166 14.510 1.00 13.61 102 LEU A CA 1
ATOM 776 C C . LEU A 1 102 ? -12.491 13.322 15.707 1.00 12.97 102 LEU A C 1
ATOM 777 O O . LEU A 1 102 ? -11.997 13.527 16.810 1.00 13.81 102 LEU A O 1
ATOM 782 N N . LYS A 1 103 ? -13.379 12.358 15.482 1.00 14.14 103 LYS A N 1
ATOM 783 C CA . LYS A 1 103 ? -13.793 11.463 16.557 1.00 15.79 103 LYS A CA 1
ATOM 784 C C . LYS A 1 103 ? -12.692 10.421 16.722 1.00 15.02 103 LYS A C 1
ATOM 785 O O . LYS A 1 103 ? -12.239 9.833 15.745 1.00 14.61 103 LYS A O 1
ATOM 791 N N . LYS A 1 104 ? -12.263 10.190 17.958 1.00 15.21 104 LYS A N 1
ATOM 792 C CA . LYS A 1 104 ? -11.191 9.240 18.222 1.00 15.65 104 LYS A CA 1
ATOM 793 C C . LYS A 1 104 ? -11.628 7.784 18.287 1.00 15.44 104 LYS A C 1
ATOM 794 O O . LYS A 1 104 ? -12.811 7.470 18.461 1.00 14.70 104 LYS A O 1
ATOM 800 N N . THR A 1 105 ? -10.648 6.899 18.150 1.00 16.54 105 THR A N 1
ATOM 801 C CA . THR A 1 105 ? -10.883 5.464 18.236 1.00 16.38 105 THR A CA 1
ATOM 802 C C . THR A 1 105 ? -10.454 5.063 19.636 1.00 18.37 105 THR A C 1
ATOM 803 O O . THR A 1 105 ? -9.820 5.845 20.342 1.00 18.12 105 THR A O 1
ATOM 807 N N . GLU A 1 106 ? -10.782 3.839 20.030 1.00 17.99 106 GLU A N 1
ATOM 808 C CA . GLU A 1 106 ? -10.425 3.352 21.357 1.00 20.66 106 GLU A CA 1
ATOM 809 C C . GLU A 1 106 ? -8.922 3.164 21.561 1.00 20.33 106 GLU A C 1
ATOM 810 O O . GLU A 1 106 ? -8.473 2.943 22.686 1.00 21.22 106 GLU A O 1
ATOM 816 N N . ARG A 1 107 ? -8.146 3.249 20.484 1.00 19.12 107 ARG A N 1
ATOM 817 C CA . ARG A 1 107 ? -6.700 3.073 20.584 1.00 18.62 107 ARG A CA 1
ATOM 818 C C . ARG A 1 107 ? -5.959 4.329 21.048 1.00 18.59 107 ARG A C 1
ATOM 819 O O . ARG A 1 107 ? -4.774 4.268 21.382 1.00 19.37 107 ARG A O 1
ATOM 827 N N . VAL A 1 108 ? -6.645 5.467 21.064 1.00 15.80 108 VAL A N 1
ATOM 828 C CA . VAL A 1 108 ? -5.999 6.707 21.476 1.00 15.53 108 VAL A CA 1
ATOM 829 C C . VAL A 1 108 ? -6.091 6.910 22.982 1.00 15.32 108 VAL A C 1
ATOM 830 O O . VAL A 1 108 ? -7.185 7.026 23.530 1.00 14.89 108 VAL A O 1
ATOM 834 N N . PRO A 1 109 ? -4.933 6.968 23.666 1.00 16.24 109 PRO A N 1
ATOM 835 C CA . PRO A 1 109 ? -4.818 7.152 25.120 1.00 17.34 109 PRO A CA 1
ATOM 836 C C . PRO A 1 109 ? -5.418 8.454 25.637 1.00 17.85 109 PRO A C 1
ATOM 837 O O . PRO A 1 109 ? -5.478 9.451 24.920 1.00 15.83 109 PRO A O 1
ATOM 841 N N . LYS A 1 110 ? -5.849 8.442 26.895 1.00 18.03 110 LYS A N 1
ATOM 842 C CA . LYS A 1 110 ? -6.429 9.632 27.503 1.00 20.27 110 LYS A CA 1
ATOM 843 C C . LYS A 1 110 ? -5.394 10.749 27.553 1.00 19.51 110 LYS A C 1
ATOM 844 O O . LYS A 1 110 ? -5.736 11.929 27.467 1.00 20.48 110 LYS A O 1
ATOM 850 N N . GLU A 1 111 ? -4.127 10.367 27.693 1.00 19.09 111 GLU A N 1
ATOM 851 C CA . GLU A 1 111 ? -3.033 11.329 27.757 1.00 20.12 111 GLU A CA 1
ATOM 852 C C . GLU A 1 111 ? -2.964 12.198 26.495 1.00 18.61 111 GLU A C 1
ATOM 853 O O . GLU A 1 111 ? -2.579 13.366 26.549 1.00 18.02 111 GLU A O 1
ATOM 859 N N . VAL A 1 112 ? -3.335 11.621 25.359 1.00 16.70 112 VAL A N 1
ATOM 860 C CA . VAL A 1 112 ? -3.291 12.347 24.094 1.00 15.11 112 VAL A CA 1
ATOM 861 C C . VAL A 1 112 ? -4.477 13.280 23.866 1.00 14.79 112 VAL A C 1
ATOM 862 O O . VAL A 1 112 ? -4.310 14.399 23.373 1.00 13.28 112 VAL A O 1
ATOM 866 N N . THR A 1 113 ? -5.669 12.827 24.243 1.00 14.16 113 THR A N 1
ATOM 867 C CA . THR A 1 113 ? -6.884 13.606 24.031 1.00 14.93 113 THR A CA 1
ATOM 868 C C . THR A 1 113 ? -7.400 14.383 25.239 1.00 15.29 113 THR A C 1
ATOM 869 O O . THR A 1 113 ? -8.440 15.030 25.150 1.00 15.00 113 THR A O 1
ATOM 873 N N . ALA A 1 114 ? -6.684 14.323 26.358 1.00 15.08 114 ALA A N 1
ATOM 874 C CA . ALA A 1 114 ? -7.117 15.013 27.569 1.00 18.62 114 ALA A CA 1
ATOM 875 C C . ALA A 1 114 ? -8.497 14.489 27.964 1.00 19.02 114 ALA A C 1
ATOM 876 O O . ALA A 1 114 ? -9.324 15.224 28.504 1.00 20.52 114 ALA A O 1
ATOM 878 N N . GLY A 1 115 ? -8.742 13.215 27.672 1.00 19.42 115 GLY A N 1
ATOM 879 C CA . GLY A 1 115 ? -10.017 12.608 28.014 1.00 20.78 115 GLY A CA 1
ATOM 880 C C . GLY A 1 115 ? -11.167 12.935 27.078 1.00 22.18 115 GLY A C 1
ATOM 881 O O . GLY A 1 115 ? -12.242 12.341 27.192 1.00 23.83 115 GLY A O 1
ATOM 882 N N . LEU A 1 116 ? -10.952 13.870 26.157 1.00 20.41 116 LEU A N 1
ATOM 883 C CA . LEU A 1 116 ? -11.988 14.269 25.203 1.00 19.93 116 LEU A CA 1
ATOM 884 C C . LEU A 1 116 ? -12.331 13.123 24.257 1.00 19.65 116 LEU A C 1
ATOM 885 O O . LEU A 1 116 ? -11.523 12.222 24.051 1.00 19.91 116 LEU A O 1
ATOM 890 N N . ASP A 1 117 ? -13.528 13.174 23.679 1.00 19.82 117 ASP A N 1
ATOM 891 C CA . ASP A 1 117 ? -13.986 12.148 22.748 1.00 20.87 117 ASP A CA 1
ATOM 892 C C . ASP A 1 117 ? -13.425 12.376 21.353 1.00 18.99 117 ASP A C 1
ATOM 893 O O . ASP A 1 117 ? -13.656 11.574 20.450 1.00 18.54 117 ASP A O 1
ATOM 898 N N . THR A 1 118 ? -12.701 13.476 21.176 1.00 16.92 118 THR A N 1
ATOM 899 C CA . THR A 1 118 ? -12.130 13.800 19.873 1.00 14.55 118 THR A CA 1
ATOM 900 C C . THR A 1 118 ? -10.605 13.794 19.902 1.00 15.00 118 THR A C 1
ATOM 901 O O . THR A 1 118 ? -9.992 13.846 20.972 1.00 12.73 118 THR A O 1
ATOM 905 N N . VAL A 1 119 ? -10.005 13.717 18.718 1.00 13.62 119 VAL A N 1
ATOM 906 C CA . VAL A 1 119 ? -8.552 13.720 18.584 1.00 11.82 119 VAL A CA 1
ATOM 907 C C . VAL A 1 119 ? -8.176 14.663 17.442 1.00 11.59 119 VAL A C 1
ATOM 908 O O . VAL A 1 119 ? -8.874 14.732 16.432 1.00 11.62 119 VAL A O 1
ATOM 912 N N . ALA A 1 120 ? -7.095 15.414 17.626 1.00 11.05 120 ALA A N 1
ATOM 913 C CA . ALA A 1 120 ? -6.619 16.348 16.609 1.00 10.79 120 ALA A CA 1
ATOM 914 C C . ALA A 1 120 ? -5.548 15.609 15.816 1.00 10.33 120 ALA A C 1
ATOM 915 O O . ALA A 1 120 ? -4.627 15.036 16.400 1.00 11.11 120 ALA A O 1
ATOM 917 N N . VAL A 1 121 ? -5.670 15.625 14.490 1.00 9.62 121 VAL A N 1
ATOM 918 C CA . VAL A 1 121 ? -4.739 14.904 13.627 1.00 9.64 121 VAL A CA 1
ATOM 919 C C . VAL A 1 121 ? -4.244 15.733 12.454 1.00 8.85 121 VAL A C 1
ATOM 920 O O . VAL A 1 121 ? -4.976 16.563 11.916 1.00 7.83 121 VAL A O 1
ATOM 924 N N . ARG A 1 122 ? -2.994 15.501 12.066 1.00 9.65 122 ARG A N 1
ATOM 925 C CA . ARG A 1 122 ? -2.425 16.171 10.904 1.00 9.48 122 ARG A CA 1
ATOM 926 C C . ARG A 1 122 ? -1.246 15.368 10.354 1.00 9.73 122 ARG A C 1
ATOM 927 O O . ARG A 1 122 ? -0.624 14.577 11.073 1.00 9.35 122 ARG A O 1
ATOM 943 N N . PRO A 1 124 ? 2.237 16.062 8.806 1.00 9.70 124 PRO A N 1
ATOM 944 C CA . PRO A 1 124 ? 3.249 17.101 8.603 1.00 8.39 124 PRO A CA 1
ATOM 945 C C . PRO A 1 124 ? 3.996 17.107 7.275 1.00 7.64 124 PRO A C 1
ATOM 946 O O . PRO A 1 124 ? 4.570 16.102 6.873 1.00 9.60 124 PRO A O 1
ATOM 950 N N . ALA A 1 125 ? 3.999 18.264 6.622 1.00 8.40 125 ALA A N 1
ATOM 951 C CA . ALA A 1 125 ? 4.698 18.430 5.357 1.00 8.54 125 ALA A CA 1
ATOM 952 C C . ALA A 1 125 ? 6.161 18.818 5.610 1.00 8.92 125 ALA A C 1
ATOM 953 O O . ALA A 1 125 ? 6.579 19.937 5.319 1.00 8.58 125 ALA A O 1
ATOM 955 N N . HIS A 1 126 ? 6.924 17.884 6.165 1.00 9.54 126 HIS A N 1
ATOM 956 C CA . HIS A 1 126 ? 8.348 18.081 6.444 1.00 9.40 126 HIS A CA 1
ATOM 957 C C . HIS A 1 126 ? 8.998 16.705 6.344 1.00 8.77 126 HIS A C 1
ATOM 958 O O . HIS A 1 126 ? 8.583 15.777 7.031 1.00 10.31 126 HIS A O 1
ATOM 965 N N . PRO A 1 127 ? 10.033 16.554 5.495 1.00 8.93 127 PRO A N 1
ATOM 966 C CA . PRO A 1 127 ? 10.701 15.253 5.332 1.00 9.64 127 PRO A CA 1
ATOM 967 C C . PRO A 1 127 ? 11.129 14.544 6.609 1.00 9.69 127 PRO A C 1
ATOM 968 O O . PRO A 1 127 ? 10.955 13.334 6.737 1.00 10.29 127 PRO A O 1
ATOM 972 N N . ILE A 1 128 ? 11.702 15.283 7.549 1.00 9.33 128 ILE A N 1
ATOM 973 C CA . ILE A 1 128 ? 12.147 14.669 8.793 1.00 8.91 128 ILE A CA 1
ATOM 974 C C . ILE A 1 128 ? 10.966 14.143 9.600 1.00 10.19 128 ILE A C 1
ATOM 975 O O . ILE A 1 128 ? 10.993 13.012 10.087 1.00 9.46 128 ILE A O 1
ATOM 980 N N . ALA A 1 129 ? 9.924 14.956 9.733 1.00 10.54 129 ALA A N 1
ATOM 981 C CA . ALA A 1 129 ? 8.742 14.540 10.483 1.00 11.18 129 ALA A CA 1
ATOM 982 C C . ALA A 1 129 ? 8.082 13.320 9.837 1.00 12.05 129 ALA A C 1
ATOM 983 O O . ALA A 1 129 ? 7.786 12.327 10.504 1.00 10.27 129 ALA A O 1
ATOM 985 N N . LEU A 1 130 ? 7.862 13.393 8.530 1.00 10.43 130 LEU A N 1
ATOM 986 C CA . LEU A 1 130 ? 7.232 12.292 7.812 1.00 12.94 130 LEU A CA 1
ATOM 987 C C . LEU A 1 130 ? 8.062 11.008 7.908 1.00 12.13 130 LEU A C 1
ATOM 988 O O . LEU A 1 130 ? 7.526 9.933 8.193 1.00 12.18 130 LEU A O 1
ATOM 993 N N . GLN A 1 131 ? 9.370 11.109 7.679 1.00 12.41 131 GLN A N 1
ATOM 994 C CA . GLN A 1 131 ? 10.222 9.925 7.750 1.00 12.65 131 GLN A CA 1
ATOM 995 C C . GLN A 1 131 ? 10.311 9.365 9.169 1.00 12.38 131 GLN A C 1
ATOM 996 O O . GLN A 1 131 ? 10.370 8.149 9.358 1.00 12.28 131 GLN A O 1
ATOM 1002 N N . LEU A 1 132 ? 10.323 10.247 10.163 1.00 11.19 132 LEU A N 1
ATOM 1003 C CA . LEU A 1 132 ? 10.399 9.805 11.551 1.00 12.67 132 LEU A CA 1
ATOM 1004 C C . LEU A 1 132 ? 9.182 8.952 11.881 1.00 12.63 132 LEU A C 1
ATOM 1005 O O . LEU A 1 132 ? 9.297 7.898 12.514 1.00 13.00 132 LEU A O 1
ATOM 1010 N N . ILE A 1 133 ? 8.014 9.419 11.450 1.00 12.91 133 ILE A N 1
ATOM 1011 C CA . ILE A 1 133 ? 6.765 8.703 11.685 1.00 13.38 133 ILE A CA 1
ATOM 1012 C C . ILE A 1 133 ? 6.774 7.360 10.952 1.00 14.77 133 ILE A C 1
ATOM 1013 O O . ILE A 1 133 ? 6.430 6.325 11.528 1.00 14.10 133 ILE A O 1
ATOM 1018 N N . ARG A 1 134 ? 7.172 7.384 9.681 1.00 15.08 134 ARG A N 1
ATOM 1019 C CA . ARG A 1 134 ? 7.231 6.168 8.869 1.00 17.71 134 ARG A CA 1
ATOM 1020 C C . ARG A 1 134 ? 8.128 5.102 9.474 1.00 16.74 134 ARG A C 1
ATOM 1021 O O . ARG A 1 134 ? 7.727 3.946 9.601 1.00 17.24 134 ARG A O 1
ATOM 1029 N N . GLU A 1 135 ? 9.350 5.488 9.832 1.00 15.77 135 GLU A N 1
ATOM 1030 C CA . GLU A 1 135 ? 10.302 4.549 10.411 1.00 17.40 135 GLU A CA 1
ATOM 1031 C C . GLU A 1 135 ? 9.888 4.100 11.805 1.00 15.94 135 GLU A C 1
ATOM 1032 O O . GLU A 1 135 ? 10.262 3.015 12.242 1.00 17.09 135 GLU A O 1
ATOM 1038 N N . SER A 1 136 ? 9.130 4.936 12.509 1.00 14.13 136 SER A N 1
ATOM 1039 C CA . SER A 1 136 ? 8.677 4.575 13.849 1.00 14.10 136 SER A CA 1
ATOM 1040 C C . SER A 1 136 ? 7.577 3.527 13.754 1.00 14.21 136 SER A C 1
ATOM 1041 O O . SER A 1 136 ? 7.427 2.693 14.643 1.00 15.52 136 SER A O 1
ATOM 1044 N N . GLY A 1 137 ? 6.810 3.576 12.668 1.00 13.68 137 GLY A N 1
ATOM 1045 C CA . GLY A 1 137 ? 5.735 2.621 12.468 1.00 13.98 137 GLY A CA 1
ATOM 1046 C C . GLY A 1 137 ? 4.489 2.901 13.287 1.00 14.38 137 GLY A C 1
ATOM 1047 O O . GLY A 1 137 ? 3.589 2.064 13.356 1.00 13.93 137 GLY A O 1
ATOM 1048 N N . VAL A 1 138 ? 4.436 4.076 13.910 1.00 14.87 138 VAL A N 1
ATOM 1049 C CA . VAL A 1 138 ? 3.292 4.466 14.731 1.00 12.73 138 VAL A CA 1
ATOM 1050 C C . VAL A 1 138 ? 3.055 5.968 14.625 1.00 13.38 138 VAL A C 1
ATOM 1051 O O . VAL A 1 138 ? 3.986 6.729 14.358 1.00 11.39 138 VAL A O 1
ATOM 1055 N N . PRO A 1 139 ? 1.799 6.409 14.800 1.00 11.63 139 PRO A N 1
ATOM 1056 C CA . PRO A 1 139 ? 1.531 7.847 14.727 1.00 12.32 139 PRO A CA 1
ATOM 1057 C C . PRO A 1 139 ? 2.287 8.443 15.911 1.00 12.56 139 PRO A C 1
ATOM 1058 O O . PRO A 1 139 ? 2.523 7.753 16.907 1.00 13.41 139 PRO A O 1
ATOM 1062 N N . ILE A 1 140 ? 2.661 9.714 15.812 1.00 11.08 140 ILE A N 1
ATOM 1063 C CA . ILE A 1 140 ? 3.392 10.359 16.886 1.00 9.93 140 ILE A CA 1
ATOM 1064 C C . ILE A 1 140 ? 2.591 11.531 17.444 1.00 11.11 140 ILE A C 1
ATOM 1065 O O . ILE A 1 140 ? 2.240 12.453 16.710 1.00 10.53 140 ILE A O 1
ATOM 1070 N N . ALA A 1 141 ? 2.286 11.475 18.739 1.00 10.72 141 ALA A N 1
ATOM 1071 C CA . ALA A 1 141 ? 1.533 12.544 19.395 1.00 10.83 141 ALA A CA 1
ATOM 1072 C C . ALA A 1 141 ? 2.537 13.609 19.799 1.00 10.16 141 ALA A C 1
ATOM 1073 O O . ALA A 1 141 ? 3.583 13.293 20.369 1.00 9.82 141 ALA A O 1
ATOM 1075 N N . ALA A 1 142 ? 2.227 14.869 19.514 1.00 10.32 142 ALA A N 1
ATOM 1076 C CA . ALA A 1 142 ? 3.162 15.917 19.860 1.00 9.41 142 ALA A CA 1
ATOM 1077 C C . ALA A 1 142 ? 2.605 17.324 19.848 1.00 10.75 142 ALA A C 1
ATOM 1078 O O . ALA A 1 142 ? 1.853 17.700 18.949 1.00 13.16 142 ALA A O 1
ATOM 1080 N N . PRO A 1 143 ? 2.929 18.108 20.885 1.00 9.19 143 PRO A N 1
ATOM 1081 C CA . PRO A 1 143 ? 2.484 19.497 20.979 1.00 10.29 143 PRO A CA 1
ATOM 1082 C C . PRO A 1 143 ? 3.754 20.255 20.569 1.00 10.75 143 PRO A C 1
ATOM 1083 O O . PRO A 1 143 ? 4.750 19.623 20.198 1.00 9.71 143 PRO A O 1
ATOM 1087 N N . SER A 1 144 ? 3.733 21.583 20.614 1.00 10.72 144 SER A N 1
ATOM 1088 C CA . SER A 1 144 ? 4.934 22.347 20.272 1.00 11.45 144 SER A CA 1
ATOM 1089 C C . SER A 1 144 ? 6.024 21.955 21.276 1.00 12.63 144 SER A C 1
ATOM 1090 O O . SER A 1 144 ? 5.724 21.618 22.424 1.00 12.64 144 SER A O 1
ATOM 1093 N N . ALA A 1 145 ? 7.283 22.013 20.852 1.00 11.13 145 ALA A N 1
ATOM 1094 C CA . ALA A 1 145 ? 8.397 21.599 21.703 1.00 11.22 145 ALA A CA 1
ATOM 1095 C C . ALA A 1 145 ? 9.041 22.668 22.583 1.00 14.67 145 ALA A C 1
ATOM 1096 O O . ALA A 1 145 ? 10.263 22.706 22.718 1.00 18.69 145 ALA A O 1
ATOM 1098 N N . ASN A 1 146 ? 8.234 23.529 23.183 1.00 13.81 146 ASN A N 1
ATOM 1099 C CA . ASN A 1 146 ? 8.775 24.575 24.045 1.00 14.09 146 ASN A CA 1
ATOM 1100 C C . ASN A 1 146 ? 8.461 24.329 25.510 1.00 13.97 146 ASN A C 1
ATOM 1101 O O . ASN A 1 146 ? 7.527 23.600 25.835 1.00 12.53 146 ASN A O 1
ATOM 1106 N N . LEU A 1 147 ? 9.253 24.933 26.391 1.00 14.56 147 LEU A N 1
ATOM 1107 C CA . LEU A 1 147 ? 8.984 24.834 27.817 1.00 18.40 147 LEU A CA 1
ATOM 1108 C C . LEU A 1 147 ? 7.691 25.625 27.994 1.00 19.87 147 LEU A C 1
ATOM 1109 O O . LEU A 1 147 ? 7.456 26.606 27.288 1.00 18.57 147 LEU A O 1
ATOM 1114 N N . ALA A 1 148 ? 6.863 25.192 28.935 1.00 21.17 148 ALA A N 1
ATOM 1115 C CA . ALA A 1 148 ? 5.569 25.805 29.218 1.00 23.45 148 ALA A CA 1
ATOM 1116 C C . ALA A 1 148 ? 5.389 27.306 28.963 1.00 23.97 148 ALA A C 1
ATOM 1117 O O . ALA A 1 148 ? 4.497 27.716 28.211 1.00 26.64 148 ALA A O 1
ATOM 1119 N N . THR A 1 149 ? 6.222 28.122 29.590 1.00 22.49 149 THR A N 1
ATOM 1120 C CA . THR A 1 149 ? 6.096 29.571 29.467 1.00 21.94 149 THR A CA 1
ATOM 1121 C C . THR A 1 149 ? 6.956 30.263 28.418 1.00 22.04 149 THR A C 1
ATOM 1122 O O . THR A 1 149 ? 7.230 31.459 28.536 1.00 22.05 149 THR A O 1
ATOM 1126 N N . ARG A 1 150 ? 7.374 29.537 27.388 1.00 17.60 150 ARG A N 1
ATOM 1127 C CA . ARG A 1 150 ? 8.198 30.148 26.350 1.00 16.45 150 ARG A CA 1
ATOM 1128 C C . ARG A 1 150 ? 7.516 30.017 24.999 1.00 14.24 150 ARG A C 1
ATOM 1129 O O . ARG A 1 150 ? 6.633 29.182 24.835 1.00 13.35 150 ARG A O 1
ATOM 1137 N N . PRO A 1 151 ? 7.908 30.857 24.022 1.00 13.55 151 PRO A N 1
ATOM 1138 C CA . PRO A 1 151 ? 7.327 30.836 22.674 1.00 12.87 151 PRO A CA 1
ATOM 1139 C C . PRO A 1 151 ? 7.601 29.520 21.952 1.00 12.41 151 PRO A C 1
ATOM 1140 O O . PRO A 1 151 ? 8.625 28.880 22.185 1.00 13.58 151 PRO A O 1
ATOM 1144 N N . SER A 1 152 ? 6.690 29.124 21.069 1.00 10.84 152 SER A N 1
ATOM 1145 C CA . SER A 1 152 ? 6.871 27.890 20.316 1.00 10.14 152 SER A CA 1
ATOM 1146 C C . SER A 1 152 ? 8.209 27.974 19.582 1.00 10.33 152 SER A C 1
ATOM 1147 O O . SER A 1 152 ? 8.532 29.003 18.989 1.00 10.61 152 SER A O 1
ATOM 1150 N N . PRO A 1 153 ? 9.003 26.891 19.622 1.00 11.25 153 PRO A N 1
ATOM 1151 C CA . PRO A 1 153 ? 10.319 26.827 18.975 1.00 11.87 153 PRO A CA 1
ATOM 1152 C C . PRO A 1 153 ? 10.270 26.695 17.459 1.00 11.53 153 PRO A C 1
ATOM 1153 O O . PRO A 1 153 ? 9.507 25.894 16.920 1.00 11.39 153 PRO A O 1
ATOM 1157 N N . THR A 1 154 ? 11.097 27.479 16.774 1.00 10.14 154 THR A N 1
ATOM 1158 C CA . THR A 1 154 ? 11.142 27.439 15.320 1.00 10.50 154 THR A CA 1
ATOM 1159 C C . THR A 1 154 ? 12.524 27.057 14.781 1.00 10.31 154 THR A C 1
ATOM 1160 O O . THR A 1 154 ? 12.716 26.931 13.573 1.00 10.61 154 THR A O 1
ATOM 1164 N N . LYS A 1 155 ? 13.490 26.889 15.676 1.00 12.61 155 LYS A N 1
ATOM 1165 C CA . LYS A 1 155 ? 14.831 26.479 15.271 1.00 12.73 155 LYS A CA 1
ATOM 1166 C C . LYS A 1 155 ? 15.395 25.569 16.354 1.00 13.33 155 LYS A C 1
ATOM 1167 O O . LYS A 1 155 ? 14.953 25.611 17.501 1.00 12.49 155 LYS A O 1
ATOM 1173 N N . ALA A 1 156 ? 16.363 24.736 15.984 1.00 13.79 156 ALA A N 1
ATOM 1174 C CA . ALA A 1 156 ? 16.952 23.788 16.922 1.00 13.28 156 ALA A CA 1
ATOM 1175 C C . ALA A 1 156 ? 17.443 24.402 18.229 1.00 15.30 156 ALA A C 1
ATOM 1176 O O . ALA A 1 156 ? 17.241 23.828 19.304 1.00 13.46 156 ALA A O 1
ATOM 1178 N N . GLU A 1 157 ? 18.084 25.563 18.149 1.00 15.76 157 GLU A N 1
ATOM 1179 C CA . GLU A 1 157 ? 18.610 26.199 19.352 1.00 17.39 157 GLU A CA 1
ATOM 1180 C C . GLU A 1 157 ? 17.516 26.457 20.392 1.00 16.15 157 GLU A C 1
ATOM 1181 O O . GLU A 1 157 ? 17.762 26.319 21.591 1.00 16.90 157 GLU A O 1
ATOM 1187 N N . ASP A 1 158 ? 16.320 26.826 19.933 1.00 15.46 158 ASP A N 1
ATOM 1188 C CA . ASP A 1 158 ? 15.189 27.089 20.834 1.00 14.72 158 ASP A CA 1
ATOM 1189 C C . ASP A 1 158 ? 14.849 25.830 21.636 1.00 13.00 158 ASP A C 1
ATOM 1190 O O . ASP A 1 158 ? 14.600 25.881 22.844 1.00 12.00 158 ASP A O 1
ATOM 1195 N N . VAL A 1 159 ? 14.819 24.698 20.944 1.00 12.78 159 VAL A N 1
ATOM 1196 C CA . VAL A 1 159 ? 14.491 23.421 21.567 1.00 11.34 159 VAL A CA 1
ATOM 1197 C C . VAL A 1 159 ? 15.575 22.976 22.540 1.00 12.54 159 VAL A C 1
ATOM 1198 O O . VAL A 1 159 ? 15.283 22.426 23.605 1.00 12.17 159 VAL A O 1
ATOM 1202 N N . ILE A 1 160 ? 16.827 23.204 22.156 1.00 12.43 160 ILE A N 1
ATOM 1203 C CA . ILE A 1 160 ? 17.960 22.824 22.986 1.00 13.22 160 ILE A CA 1
ATOM 1204 C C . ILE A 1 160 ? 17.964 23.603 24.291 1.00 14.32 160 ILE A C 1
ATOM 1205 O O . ILE A 1 160 ? 18.092 23.016 25.367 1.00 14.66 160 ILE A O 1
ATOM 1210 N N . VAL A 1 161 ? 17.806 24.920 24.199 1.00 13.53 161 VAL A N 1
ATOM 1211 C CA . VAL A 1 161 ? 17.783 25.764 25.389 1.00 15.05 161 VAL A CA 1
ATOM 1212 C C . VAL A 1 161 ? 16.635 25.361 26.311 1.00 15.28 161 VAL A C 1
ATOM 1213 O O . VAL A 1 161 ? 16.784 25.350 27.535 1.00 13.61 161 VAL A O 1
ATOM 1217 N N . ASP A 1 162 ? 15.498 25.019 25.712 1.00 12.81 162 ASP A N 1
ATOM 1218 C CA . ASP A 1 162 ? 14.301 24.630 26.455 1.00 13.22 162 ASP A CA 1
ATOM 1219 C C . ASP A 1 162 ? 14.263 23.209 27.010 1.00 14.25 162 ASP A C 1
ATOM 1220 O O . ASP A 1 162 ? 13.915 23.002 28.174 1.00 13.67 162 ASP A O 1
ATOM 1225 N N . LEU A 1 163 ? 14.619 22.236 26.177 1.00 13.18 163 LEU A N 1
ATOM 1226 C CA . LEU A 1 163 ? 14.516 20.834 26.564 1.00 12.87 163 LEU A CA 1
ATOM 1227 C C . LEU A 1 163 ? 15.769 19.994 26.745 1.00 13.76 163 LEU A C 1
ATOM 1228 O O . LEU A 1 163 ? 15.666 18.827 27.104 1.00 12.99 163 LEU A O 1
ATOM 1233 N N . ASN A 1 164 ? 16.943 20.550 26.489 1.00 15.63 164 ASN A N 1
ATOM 1234 C CA . ASN A 1 164 ? 18.148 19.750 26.663 1.00 15.85 164 ASN A CA 1
ATOM 1235 C C . ASN A 1 164 ? 18.196 19.192 28.084 1.00 15.98 164 ASN A C 1
ATOM 1236 O O . ASN A 1 164 ? 18.097 19.936 29.059 1.00 17.44 164 ASN A O 1
ATOM 1241 N N . GLY A 1 165 ? 18.328 17.875 28.193 1.00 15.31 165 GLY A N 1
ATOM 1242 C CA . GLY A 1 165 ? 18.383 17.238 29.496 1.00 16.22 165 GLY A CA 1
ATOM 1243 C C . GLY A 1 165 ? 17.021 16.784 29.996 1.00 16.51 165 GLY A C 1
ATOM 1244 O O . GLY A 1 165 ? 16.929 16.102 31.022 1.00 16.51 165 GLY A O 1
ATOM 1245 N N . ARG A 1 166 ? 15.965 17.151 29.270 1.00 13.11 166 ARG A N 1
ATOM 1246 C CA . ARG A 1 166 ? 14.602 16.782 29.657 1.00 13.52 166 ARG A CA 1
ATOM 1247 C C . ARG A 1 166 ? 13.924 15.820 28.680 1.00 13.30 166 ARG A C 1
ATOM 1248 O O . ARG A 1 166 ? 12.829 15.324 28.953 1.00 14.22 166 ARG A O 1
ATOM 1256 N N . VAL A 1 167 ? 14.565 15.566 27.541 1.00 12.76 167 VAL A N 1
ATOM 1257 C CA . VAL A 1 167 ? 14.019 14.650 26.540 1.00 12.27 167 VAL A CA 1
ATOM 1258 C C . VAL A 1 167 ? 15.119 13.706 26.073 1.00 12.93 167 VAL A C 1
ATOM 1259 O O . VAL A 1 167 ? 16.304 13.980 26.266 1.00 13.92 167 VAL A O 1
ATOM 1263 N N . ASP A 1 168 ? 14.729 12.594 25.460 1.00 12.82 168 ASP A N 1
ATOM 1264 C CA . ASP A 1 168 ? 15.700 11.613 24.999 1.00 11.88 168 ASP A CA 1
ATOM 1265 C C . ASP A 1 168 ? 16.467 12.023 23.751 1.00 11.51 168 ASP A C 1
ATOM 1266 O O . ASP A 1 168 ? 17.674 11.788 23.654 1.00 11.62 168 ASP A O 1
ATOM 1271 N N . VAL A 1 169 ? 15.772 12.641 22.804 1.00 9.67 169 VAL A N 1
ATOM 1272 C CA . VAL A 1 169 ? 16.399 13.045 21.551 1.00 10.59 169 VAL A CA 1
ATOM 1273 C C . VAL A 1 169 ? 15.895 14.391 21.043 1.00 10.20 169 VAL A C 1
ATOM 1274 O O . VAL A 1 169 ? 14.720 14.730 21.186 1.00 9.63 169 VAL A O 1
ATOM 1278 N N . ILE A 1 170 ? 16.805 15.160 20.465 1.00 10.04 170 ILE A N 1
ATOM 1279 C CA . ILE A 1 170 ? 16.457 16.432 19.851 1.00 9.82 170 ILE A CA 1
ATOM 1280 C C . ILE A 1 170 ? 17.062 16.351 18.460 1.00 10.49 170 ILE A C 1
ATOM 1281 O O . ILE A 1 170 ? 18.272 16.183 18.310 1.00 10.76 170 ILE A O 1
ATOM 1286 N N . ILE A 1 171 ? 16.215 16.427 17.446 1.00 9.31 171 ILE A N 1
ATOM 1287 C CA . ILE A 1 171 ? 16.701 16.386 16.080 1.00 9.69 171 ILE A CA 1
ATOM 1288 C C . ILE A 1 171 ? 16.965 17.821 15.664 1.00 10.50 171 ILE A C 1
ATOM 1289 O O . ILE A 1 171 ? 16.051 18.639 15.663 1.00 10.89 171 ILE A O 1
ATOM 1294 N N . ASP A 1 172 ? 18.220 18.133 15.354 1.00 10.41 172 ASP A N 1
ATOM 1295 C CA . ASP A 1 172 ? 18.577 19.474 14.904 1.00 13.90 172 ASP A CA 1
ATOM 1296 C C . ASP A 1 172 ? 18.321 19.455 13.407 1.00 14.38 172 ASP A C 1
ATOM 1297 O O . ASP A 1 172 ? 19.159 18.975 12.637 1.00 14.70 172 ASP A O 1
ATOM 1302 N N . GLY A 1 173 ? 17.164 19.970 13.003 1.00 13.82 173 GLY A N 1
ATOM 1303 C CA . GLY A 1 173 ? 16.808 19.973 11.599 1.00 12.98 173 GLY A CA 1
ATOM 1304 C C . GLY A 1 173 ? 16.578 21.342 10.994 1.00 14.17 173 GLY A C 1
ATOM 1305 O O . GLY A 1 173 ? 15.733 21.496 10.118 1.00 16.98 173 GLY A O 1
ATOM 1306 N N . GLY A 1 174 ? 17.315 22.340 11.460 1.00 11.54 174 GLY A N 1
ATOM 1307 C CA . GLY A 1 174 ? 17.172 23.671 10.902 1.00 13.79 174 GLY A CA 1
ATOM 1308 C C . GLY A 1 174 ? 15.942 24.433 11.349 1.00 14.00 174 GLY A C 1
ATOM 1309 O O . GLY A 1 174 ? 15.262 24.045 12.298 1.00 12.95 174 GLY A O 1
ATOM 1310 N N . HIS A 1 175 ? 15.660 25.529 10.652 1.00 13.41 175 HIS A N 1
ATOM 1311 C CA . HIS A 1 175 ? 14.522 26.381 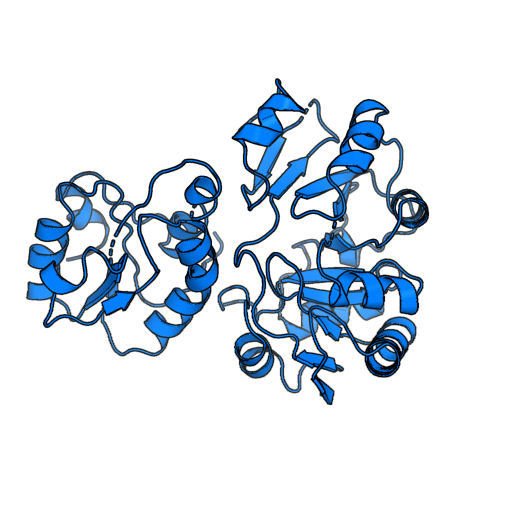10.978 1.00 12.74 175 HIS A CA 1
ATOM 1312 C C . HIS A 1 175 ? 13.259 25.811 10.340 1.00 13.38 175 HIS A C 1
ATOM 1313 O O . HIS A 1 175 ? 13.311 25.267 9.237 1.00 13.03 175 HIS A O 1
ATOM 1320 N N . THR A 1 176 ? 12.127 25.916 11.032 1.00 11.37 176 THR A N 1
ATOM 1321 C CA . THR A 1 176 ? 10.882 25.408 10.460 1.00 12.16 176 THR A CA 1
ATOM 1322 C C . THR A 1 176 ? 10.436 26.330 9.329 1.00 12.71 176 THR A C 1
ATOM 1323 O O . THR A 1 176 ? 10.777 27.513 9.306 1.00 12.76 176 THR A O 1
ATOM 1327 N N . PHE A 1 177 ? 9.668 25.784 8.392 1.00 13.78 177 PHE A N 1
ATOM 1328 C CA . PHE A 1 177 ? 9.246 26.531 7.214 1.00 14.71 177 PHE A CA 1
ATOM 1329 C C . PHE A 1 177 ? 8.346 27.754 7.412 1.00 13.95 177 PHE A C 1
ATOM 1330 O O . PHE A 1 177 ? 8.655 28.835 6.906 1.00 17.10 177 PHE A O 1
ATOM 1338 N N . PHE A 1 178 ? 7.239 27.590 8.137 1.00 11.61 178 PHE A N 1
ATOM 1339 C CA . PHE A 1 178 ? 6.294 28.688 8.353 1.00 12.22 178 PHE A CA 1
ATOM 1340 C C . PHE A 1 178 ? 6.472 29.485 9.646 1.00 13.05 178 PHE A C 1
ATOM 1341 O O . PHE A 1 178 ? 6.228 30.695 9.669 1.00 13.91 178 PHE A O 1
ATOM 1349 N N . GLY A 1 179 ? 6.856 28.812 10.726 1.00 11.46 179 GLY A N 1
ATOM 1350 C CA . GLY A 1 179 ? 7.076 29.521 11.976 1.00 9.82 179 GLY A CA 1
ATOM 1351 C C . GLY A 1 179 ? 5.889 29.652 12.911 1.00 10.42 179 GLY A C 1
ATOM 1352 O O . GLY A 1 179 ? 6.044 30.097 14.052 1.00 10.77 179 GLY A O 1
ATOM 1353 N N . VAL A 1 180 ? 4.694 29.308 12.439 1.00 9.83 180 VAL A N 1
ATOM 1354 C CA . VAL A 1 180 ? 3.524 29.367 13.308 1.00 9.74 180 VAL A CA 1
ATOM 1355 C C . VAL A 1 180 ? 2.775 28.051 13.203 1.00 10.02 180 VAL A C 1
ATOM 1356 O O . VAL A 1 180 ? 2.835 27.374 12.174 1.00 10.77 180 VAL A O 1
ATOM 1360 N N . GLU A 1 181 ? 2.078 27.695 14.277 1.00 9.57 181 GLU A N 1
ATOM 1361 C CA . GLU A 1 181 ? 1.354 26.434 14.346 1.00 9.29 181 GLU A CA 1
ATOM 1362 C C . GLU A 1 181 ? 0.267 26.230 13.300 1.00 9.57 181 GLU A C 1
ATOM 1363 O O . GLU A 1 181 ? -0.315 27.179 12.780 1.00 9.35 181 GLU A O 1
ATOM 1369 N N . SER A 1 182 ? 0.003 24.960 13.017 1.00 8.57 182 SER A N 1
ATOM 1370 C CA . SER A 1 182 ? -0.981 24.557 12.031 1.00 9.68 182 SER A CA 1
ATOM 1371 C C . SER A 1 182 ? -2.374 25.097 12.281 1.00 10.33 182 SER A C 1
ATOM 1372 O O . SER A 1 182 ? -2.786 25.315 13.423 1.00 11.38 182 SER A O 1
ATOM 1375 N N . THR A 1 183 ? -3.097 25.298 11.186 1.00 10.78 183 THR A N 1
ATOM 1376 C CA . THR A 1 183 ? -4.473 25.749 11.248 1.00 12.20 183 THR A CA 1
ATOM 1377 C C . THR A 1 183 ? -5.251 24.566 11.821 1.00 12.19 183 THR A C 1
ATOM 1378 O O . THR A 1 183 ? -4.993 23.417 11.452 1.00 12.33 183 THR A O 1
ATOM 1382 N N . ILE A 1 184 ? -6.188 24.834 12.725 1.00 10.84 184 ILE A N 1
ATOM 1383 C CA . ILE A 1 184 ? -6.992 23.763 13.302 1.00 11.01 184 ILE A CA 1
ATOM 1384 C C . ILE A 1 184 ? -8.464 23.986 12.984 1.00 13.08 184 ILE A C 1
ATOM 1385 O O . ILE A 1 184 ? -9.004 25.062 13.240 1.00 14.09 184 ILE A O 1
ATOM 1390 N N . ILE A 1 185 ? -9.104 22.967 12.420 1.00 13.69 185 ILE A N 1
ATOM 1391 C CA . ILE A 1 185 ? -10.521 23.043 12.091 1.00 13.97 185 ILE A CA 1
ATOM 1392 C C . ILE A 1 185 ? -11.222 21.844 12.710 1.00 13.05 185 ILE A C 1
ATOM 1393 O O . ILE A 1 185 ? -10.742 20.713 12.616 1.00 12.11 185 ILE A O 1
ATOM 1398 N N . ASN A 1 186 ? -12.344 22.101 13.374 1.00 13.54 186 ASN A N 1
ATOM 1399 C CA . ASN A 1 186 ? -13.117 21.040 13.992 1.00 13.84 186 ASN A CA 1
ATOM 1400 C C . ASN A 1 186 ? -14.168 20.581 12.990 1.00 14.72 186 ASN A C 1
ATOM 1401 O O . ASN A 1 186 ? -15.045 21.358 12.609 1.00 14.90 186 ASN A O 1
ATOM 1406 N N . VAL A 1 187 ? -14.080 19.329 12.551 1.00 13.57 187 VAL A N 1
ATOM 1407 C CA . VAL A 1 187 ? -15.059 18.824 11.603 1.00 15.96 187 VAL A CA 1
ATOM 1408 C C . VAL A 1 187 ? -15.985 17.776 12.219 1.00 17.41 187 VAL A C 1
ATOM 1409 O O . VAL A 1 187 ? -16.600 16.985 11.500 1.00 18.76 187 VAL A O 1
ATOM 1413 N N . THR A 1 188 ? -16.081 17.769 13.548 1.00 19.19 188 THR A N 1
ATOM 1414 C CA . THR A 1 188 ? -16.973 16.836 14.238 1.00 20.78 188 THR A CA 1
ATOM 1415 C C . THR A 1 188 ? -18.303 17.547 14.484 1.00 23.46 188 THR A C 1
ATOM 1416 O O . THR A 1 188 ? -19.249 16.963 15.013 1.00 24.65 188 THR A O 1
ATOM 1420 N N . VAL A 1 189 ? -18.353 18.821 14.111 1.00 24.38 189 VAL A N 1
ATOM 1421 C CA . VAL A 1 189 ? -19.563 19.625 14.242 1.00 26.97 189 VAL A CA 1
ATOM 1422 C C . VAL A 1 189 ? -19.842 20.203 12.861 1.00 28.34 189 VAL A C 1
ATOM 1423 O O . VAL A 1 189 ? -18.967 20.189 11.995 1.00 27.73 189 VAL A O 1
ATOM 1427 N N . GLU A 1 190 ? -21.057 20.698 12.649 1.00 30.75 190 GLU A N 1
ATOM 1428 C CA . GLU A 1 190 ? -21.423 21.265 11.356 1.00 32.78 190 GLU A CA 1
ATOM 1429 C C . GLU A 1 190 ? -22.066 22.643 11.503 1.00 33.72 190 GLU A C 1
ATOM 1430 O O . GLU A 1 190 ? -21.844 23.532 10.679 1.00 34.52 190 GLU A O 1
ATOM 1432 N N . PRO A 1 192 ? -18.446 23.253 10.209 1.00 22.91 192 PRO A N 1
ATOM 1433 C CA . PRO A 1 192 ? -17.130 23.152 10.850 1.00 22.30 192 PRO A CA 1
ATOM 1434 C C . PRO A 1 192 ? -16.702 24.487 11.451 1.00 21.74 192 PRO A C 1
ATOM 1435 O O . PRO A 1 192 ? -17.154 25.542 11.013 1.00 21.74 192 PRO A O 1
ATOM 1439 N N . VAL A 1 193 ? -15.825 24.436 12.448 1.00 20.90 193 VAL A N 1
ATOM 1440 C CA . VAL A 1 193 ? -15.356 25.649 13.105 1.00 20.32 193 VAL A CA 1
ATOM 1441 C C . VAL A 1 193 ? -13.837 25.760 13.113 1.00 19.59 193 VAL A C 1
ATOM 1442 O O . VAL A 1 193 ? -13.135 24.781 13.370 1.00 18.11 193 VAL A O 1
ATOM 1446 N N . LEU A 1 194 ? -13.340 26.962 12.832 1.00 18.89 194 LEU A N 1
ATOM 1447 C CA . LEU A 1 194 ? -11.906 27.222 12.830 1.00 18.57 194 LEU A CA 1
AT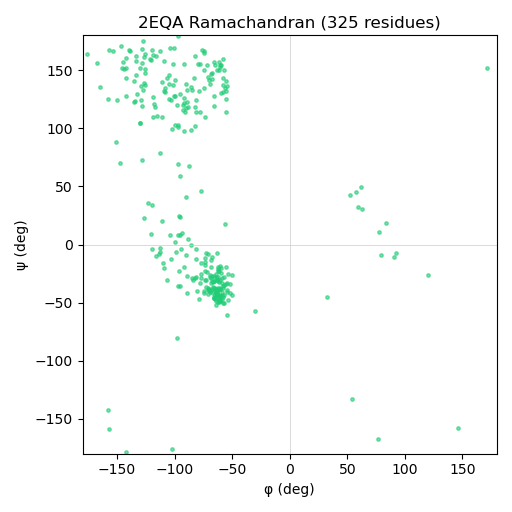OM 1448 C C . LEU A 1 194 ? -11.489 27.451 14.277 1.00 18.14 194 LEU A C 1
ATOM 1449 O O . LEU A 1 194 ? -11.905 28.432 14.897 1.00 20.96 194 LEU A O 1
ATOM 1454 N N . LEU A 1 195 ? -10.681 26.548 14.824 1.00 15.92 195 LEU A N 1
ATOM 1455 C CA . LEU A 1 195 ? -10.245 26.690 16.209 1.00 15.53 195 LEU A CA 1
ATOM 1456 C C . LEU A 1 195 ? -8.964 27.506 16.321 1.00 15.21 195 LEU A C 1
ATOM 1457 O O . LEU A 1 195 ? -8.708 28.139 17.347 1.00 16.28 195 LEU A O 1
ATOM 1462 N N . ARG A 1 196 ? -8.161 27.494 15.265 1.00 13.17 196 ARG A N 1
ATOM 1463 C CA . ARG A 1 196 ? -6.914 28.245 15.268 1.00 13.14 196 ARG A CA 1
ATOM 1464 C C . ARG A 1 196 ? -6.427 28.547 13.862 1.00 13.65 196 ARG A C 1
ATOM 1465 O O . ARG A 1 196 ? -6.284 27.646 13.035 1.00 13.83 196 ARG A O 1
ATOM 1473 N N . PRO A 1 197 ? -6.186 29.830 13.564 1.00 12.39 197 PRO A N 1
ATOM 1474 C CA . PRO A 1 197 ? -5.702 30.174 12.228 1.00 13.12 197 PRO A CA 1
ATOM 1475 C C . PRO A 1 197 ? -4.239 29.763 12.116 1.00 13.32 197 PRO A C 1
ATOM 1476 O O . PRO A 1 197 ? -3.515 29.755 13.112 1.00 12.14 197 PRO A O 1
ATOM 1480 N N . GLY A 1 198 ? -3.811 29.422 10.907 1.00 13.38 198 GLY A N 1
ATOM 1481 C CA . GLY A 1 198 ? -2.432 29.010 10.701 1.00 13.10 198 GLY A CA 1
ATOM 1482 C C . GLY A 1 198 ? -2.000 29.206 9.261 1.00 13.09 198 GLY A C 1
ATOM 1483 O O . GLY A 1 198 ? -2.618 30.002 8.547 1.00 13.65 198 GLY A O 1
ATOM 1484 N N . PRO A 1 199 ? -0.946 28.502 8.801 1.00 13.46 199 PRO A N 1
ATOM 1485 C CA . PRO A 1 199 ? -0.427 28.604 7.429 1.00 13.49 199 PRO A CA 1
ATOM 1486 C C . PRO A 1 199 ? -1.441 28.228 6.352 1.00 16.45 199 PRO A C 1
ATOM 1487 O O . PRO A 1 199 ? -1.367 28.728 5.227 1.00 16.18 199 PRO A O 1
ATOM 1491 N N . PHE A 1 200 ? -2.360 27.322 6.675 1.00 15.77 200 PHE A N 1
ATOM 1492 C CA . PHE A 1 200 ? -3.400 26.958 5.720 1.00 14.98 200 PHE A CA 1
ATOM 1493 C C . PHE A 1 200 ? -4.394 28.084 5.949 1.00 16.95 200 PHE A C 1
ATOM 1494 O O . PHE A 1 200 ? -5.132 28.103 6.938 1.00 13.94 200 PHE A O 1
ATOM 1502 N N . THR A 1 201 ? -4.368 29.043 5.035 1.00 18.04 201 THR A N 1
ATOM 1503 C CA . THR A 1 201 ? -5.193 30.237 5.112 1.00 18.66 201 THR A CA 1
ATOM 1504 C C . THR A 1 201 ? -6.696 30.017 5.139 1.00 19.47 201 THR A C 1
ATOM 1505 O O . THR A 1 201 ? -7.207 29.013 4.647 1.00 21.10 201 THR A O 1
ATOM 1509 N N . ILE A 1 202 ? -7.402 30.976 5.722 1.00 20.27 202 ILE A N 1
ATOM 1510 C CA . ILE A 1 202 ? -8.850 30.904 5.786 1.00 22.44 202 ILE A CA 1
ATOM 1511 C C . ILE A 1 202 ? -9.389 31.086 4.366 1.00 23.03 202 ILE A C 1
ATOM 1512 O O . ILE A 1 202 ? -10.464 30.580 4.031 1.00 24.14 202 ILE A O 1
ATOM 1517 N N . GLU A 1 203 ? -8.634 31.797 3.531 1.00 22.97 203 GLU A N 1
ATOM 1518 C CA . GLU A 1 203 ? -9.046 32.014 2.146 1.00 23.68 203 GLU A CA 1
ATOM 1519 C C . GLU A 1 203 ? -9.214 30.666 1.453 1.00 23.83 203 GLU A C 1
ATOM 1520 O O . GLU A 1 203 ? -10.216 30.426 0.780 1.00 23.80 203 GLU A O 1
ATOM 1526 N N . GLU A 1 204 ? -8.235 29.783 1.626 1.00 23.43 204 GLU A N 1
ATOM 1527 C CA . GLU A 1 204 ? -8.299 28.459 1.013 1.00 23.38 204 GLU A CA 1
ATOM 1528 C C . GLU A 1 204 ? -9.331 27.569 1.711 1.00 23.66 204 GLU A C 1
ATOM 1529 O O . GLU A 1 204 ? -10.024 26.787 1.059 1.00 23.37 204 GLU A O 1
ATOM 1535 N N . LEU A 1 205 ? -9.442 27.697 3.031 1.00 23.45 205 LEU A N 1
ATOM 1536 C CA . LEU A 1 205 ? -10.402 26.904 3.798 1.00 24.70 205 LEU A CA 1
ATOM 1537 C C . LEU A 1 205 ? -11.843 27.162 3.390 1.00 26.41 205 LEU A C 1
ATOM 1538 O O . LEU A 1 205 ? -12.618 26.223 3.206 1.00 24.71 205 LEU A O 1
ATOM 1543 N N . LYS A 1 206 ? -12.206 28.436 3.262 1.00 27.20 206 LYS A N 1
ATOM 1544 C CA . LYS A 1 206 ? -13.566 28.800 2.882 1.00 29.32 206 LYS A CA 1
ATOM 1545 C C . LYS A 1 206 ? -13.958 28.236 1.523 1.00 29.35 206 LYS A C 1
ATOM 1546 O O . LYS A 1 206 ? -15.143 28.044 1.245 1.00 30.13 206 LYS A O 1
ATOM 1552 N N . LYS A 1 207 ? -12.965 27.974 0.680 1.00 28.60 207 LYS A N 1
ATOM 1553 C CA . LYS A 1 207 ? -13.217 27.421 -0.646 1.00 29.05 207 LYS A CA 1
ATOM 1554 C C . LYS A 1 207 ? -13.516 25.926 -0.551 1.00 28.68 207 LYS A C 1
ATOM 1555 O O . LYS A 1 207 ? -14.180 25.359 -1.421 1.00 29.95 207 LYS A O 1
ATOM 1561 N N . LEU A 1 208 ? -13.015 25.294 0.507 1.00 25.12 208 LEU A N 1
ATOM 1562 C CA . LEU A 1 208 ? -13.219 23.865 0.724 1.00 25.23 208 LEU A CA 1
ATOM 1563 C C . LEU A 1 208 ? -14.379 23.627 1.689 1.00 25.30 208 LEU A C 1
ATOM 1564 O O . LEU A 1 208 ? -15.129 22.662 1.547 1.00 24.00 208 LEU A O 1
ATOM 1569 N N . PHE A 1 209 ? -14.511 24.515 2.670 1.00 25.03 209 PHE A N 1
ATOM 1570 C CA . PHE A 1 209 ? -15.572 24.439 3.669 1.00 26.72 209 PHE A CA 1
ATOM 1571 C C . PHE A 1 209 ? -16.275 25.796 3.712 1.00 29.09 209 PHE A C 1
ATOM 1572 O O . PHE A 1 209 ? -16.113 26.564 4.662 1.00 29.23 209 PHE A O 1
ATOM 1580 N N . GLY A 1 210 ? -17.055 26.081 2.674 1.00 31.73 210 GLY A N 1
ATOM 1581 C CA . GLY A 1 210 ? -17.759 27.351 2.585 1.00 33.42 210 GLY A CA 1
ATOM 1582 C C . GLY A 1 210 ? -18.570 27.782 3.794 1.00 34.58 210 GLY A C 1
ATOM 1583 O O . GLY A 1 210 ? -18.779 28.977 4.010 1.00 35.74 210 GLY A O 1
ATOM 1584 N N . GLU A 1 211 ? -19.027 26.823 4.589 1.00 34.56 211 GLU A N 1
ATOM 1585 C CA . GLU A 1 211 ? -19.835 27.134 5.763 1.00 33.99 211 GLU A CA 1
ATOM 1586 C C . GLU A 1 211 ? -19.018 27.229 7.049 1.00 32.38 211 GLU A C 1
ATOM 1587 O O . GLU A 1 211 ? -19.576 27.354 8.140 1.00 31.85 211 GLU A O 1
ATOM 1593 N N . ILE A 1 212 ? -17.697 27.184 6.924 1.00 29.43 212 ILE A N 1
ATOM 1594 C CA . ILE A 1 212 ? -16.833 27.243 8.095 1.00 27.97 212 ILE A CA 1
ATOM 1595 C C . ILE A 1 212 ? -17.085 28.476 8.964 1.00 27.53 212 ILE A C 1
ATOM 1596 O O . ILE A 1 212 ? -17.178 29.599 8.464 1.00 25.88 212 ILE A O 1
ATOM 1601 N N . VAL A 1 213 ? -17.205 28.250 10.270 1.00 27.41 213 VAL A N 1
ATOM 1602 C CA . VAL A 1 213 ? -17.440 29.325 11.226 1.00 27.98 213 VAL A CA 1
ATOM 1603 C C . VAL A 1 213 ? -16.120 29.852 11.776 1.00 29.83 213 VAL A C 1
ATOM 1604 O O . VAL A 1 213 ? -15.299 29.094 12.293 1.00 28.30 213 VAL A O 1
ATOM 1608 N N . ILE A 1 214 ? -15.926 31.161 11.664 1.00 31.00 214 ILE A N 1
ATOM 1609 C CA . ILE A 1 214 ? -14.708 31.798 12.141 1.00 32.56 214 ILE A CA 1
ATOM 1610 C C . ILE A 1 214 ? -14.947 32.512 13.461 1.00 32.99 214 ILE A C 1
ATOM 1611 O O . ILE A 1 214 ? -15.411 33.671 13.419 1.00 33.00 214 ILE A O 1
ATOM 1616 N N . TYR A 1 234 ? -7.325 31.917 30.811 1.00 41.69 234 TYR A N 1
ATOM 1617 C CA . TYR A 1 234 ? -6.488 32.921 31.534 1.00 41.79 234 TYR A CA 1
ATOM 1618 C C . TYR A 1 234 ? -5.003 32.606 31.394 1.00 41.99 234 TYR A C 1
ATOM 1619 O O . TYR A 1 234 ? -4.197 33.002 32.237 1.00 42.64 234 TYR A O 1
ATOM 1621 N N . LYS A 1 235 ? -4.642 31.897 30.331 1.00 41.51 235 LYS A N 1
ATOM 1622 C CA . LYS A 1 235 ? -3.246 31.548 30.104 1.00 40.92 235 LYS A CA 1
ATOM 1623 C C . LYS A 1 235 ? -2.418 32.758 29.698 1.00 39.61 235 LYS A C 1
ATOM 1624 O O . LYS A 1 235 ? -2.895 33.645 28.992 1.00 38.73 235 LYS A O 1
ATOM 1630 N N . HIS A 1 236 ? -1.173 32.789 30.157 1.00 38.30 236 HIS A N 1
ATOM 1631 C CA . HIS A 1 236 ? -0.269 33.875 29.818 1.00 36.82 236 HIS A CA 1
ATOM 1632 C C . HIS A 1 236 ? 0.641 33.395 28.697 1.00 35.35 236 HIS A C 1
ATOM 1633 O O . HIS A 1 236 ? 1.262 32.336 28.793 1.00 35.79 236 HIS A O 1
ATOM 1640 N N . TYR A 1 237 ? 0.701 34.175 27.626 1.00 32.03 237 TYR A N 1
ATOM 1641 C CA . TYR A 1 237 ? 1.529 33.834 26.481 1.00 28.77 237 TYR A CA 1
ATOM 1642 C C . TYR A 1 237 ? 2.809 34.652 26.511 1.00 27.35 237 TYR A C 1
ATOM 1643 O O . TYR A 1 237 ? 2.780 35.840 26.815 1.00 26.13 237 TYR A O 1
ATOM 1652 N N . ALA A 1 238 ? 3.933 34.008 26.215 1.00 24.86 238 ALA A N 1
ATOM 1653 C CA . ALA A 1 238 ? 5.207 34.710 26.181 1.00 23.85 238 ALA A CA 1
ATOM 1654 C C . ALA A 1 238 ? 5.059 35.760 25.088 1.00 23.43 238 ALA A C 1
ATOM 1655 O O . ALA A 1 238 ? 4.256 35.590 24.169 1.00 22.14 238 ALA A O 1
ATOM 1657 N N . PRO A 1 239 ? 5.858 36.838 25.144 1.00 22.50 239 PRO A N 1
ATOM 1658 C CA . PRO A 1 239 ? 6.893 37.157 26.134 1.00 21.84 239 PRO A CA 1
ATOM 1659 C C . PRO A 1 239 ? 6.392 37.614 27.503 1.00 22.14 239 PRO A C 1
ATOM 1660 O O . PRO A 1 239 ? 5.230 37.983 27.669 1.00 22.53 239 PRO A O 1
ATOM 1664 N N . ASN A 1 240 ? 7.293 37.591 28.477 1.00 21.40 240 ASN A N 1
ATOM 1665 C CA . ASN A 1 240 ? 6.983 38.012 29.836 1.00 22.18 240 ASN A CA 1
ATOM 1666 C C . ASN A 1 240 ? 7.056 39.531 29.913 1.00 21.46 240 ASN A C 1
ATOM 1667 O O . ASN A 1 240 ? 6.385 40.158 30.730 1.00 22.31 240 ASN A O 1
ATOM 1672 N N . THR A 1 241 ? 7.885 40.118 29.056 1.00 19.66 241 THR A N 1
ATOM 1673 C CA . THR A 1 241 ? 8.027 41.566 29.003 1.00 17.42 241 THR A CA 1
ATOM 1674 C C . THR A 1 241 ? 6.732 42.121 28.418 1.00 18.34 241 THR A C 1
ATOM 1675 O O . THR A 1 241 ? 6.157 41.524 27.506 1.00 17.10 241 THR A O 1
ATOM 1679 N N . ARG A 1 242 ? 6.270 43.252 28.941 1.00 16.88 242 ARG A N 1
ATOM 1680 C CA . ARG A 1 242 ? 5.046 43.865 28.437 1.00 19.66 242 ARG A CA 1
ATOM 1681 C C . ARG A 1 242 ? 5.176 44.070 26.929 1.00 17.61 242 ARG A C 1
ATOM 1682 O O . ARG A 1 242 ? 6.218 44.509 26.444 1.00 16.32 242 ARG A O 1
ATOM 1690 N N . LEU A 1 243 ? 4.116 43.751 26.194 1.00 16.29 243 LEU A N 1
ATOM 1691 C CA . LEU A 1 243 ? 4.123 43.901 24.744 1.00 16.03 243 LEU A CA 1
ATOM 1692 C C . LEU A 1 243 ? 2.830 44.537 24.253 1.00 16.08 243 LEU A C 1
ATOM 1693 O O . LEU A 1 243 ? 1.744 44.019 24.502 1.00 18.70 243 LEU A O 1
ATOM 1698 N N . LEU A 1 244 ? 2.949 45.665 23.561 1.00 17.71 244 LEU A N 1
ATOM 1699 C CA . LEU A 1 244 ? 1.779 46.351 23.025 1.00 18.30 244 LEU A CA 1
ATOM 1700 C C . LEU A 1 244 ? 1.704 46.106 21.524 1.00 19.05 244 LEU A C 1
ATOM 1701 O O . LEU A 1 244 ? 2.720 46.137 20.837 1.00 17.90 244 LEU A O 1
ATOM 1706 N N . LEU A 1 245 ? 0.502 45.851 21.019 1.00 18.88 245 LEU A N 1
ATOM 1707 C CA . LEU A 1 245 ? 0.314 45.615 19.591 1.00 18.42 245 LEU A CA 1
ATOM 1708 C C . LEU A 1 245 ? -0.463 46.773 18.977 1.00 20.19 245 LEU A C 1
ATOM 1709 O O . LEU A 1 245 ? -1.652 46.935 19.242 1.00 21.70 245 LEU A O 1
ATOM 1714 N N . VAL A 1 246 ? 0.214 47.573 18.157 1.00 20.40 246 VAL A N 1
ATOM 1715 C CA . VAL A 1 246 ? -0.410 48.717 17.501 1.00 20.30 246 VAL A CA 1
ATOM 1716 C C . VAL A 1 246 ? -0.954 48.291 16.138 1.00 20.95 246 VAL A C 1
ATOM 1717 O O . VAL A 1 246 ? -0.219 48.229 15.151 1.00 20.66 246 VAL A O 1
ATOM 1721 N N . GLU A 1 247 ? -2.251 47.999 16.096 1.00 22.41 247 GLU A N 1
ATOM 1722 C CA . GLU A 1 247 ? -2.905 47.553 14.872 1.00 24.89 247 GLU A CA 1
ATOM 1723 C C . GLU A 1 247 ? -3.140 48.640 13.827 1.00 24.87 247 GLU A C 1
ATOM 1724 O O . GLU A 1 247 ? -3.277 48.340 12.642 1.00 26.35 247 GLU A O 1
ATOM 1730 N N . ASN A 1 248 ? -3.187 49.895 14.262 1.00 24.11 248 ASN A N 1
ATOM 1731 C CA . ASN A 1 248 ? -3.395 51.014 13.347 1.00 23.85 248 ASN A CA 1
ATOM 1732 C C . ASN A 1 248 ? -2.046 51.635 12.995 1.00 22.21 248 ASN A C 1
ATOM 1733 O O . ASN A 1 248 ? -1.495 52.408 13.775 1.00 21.49 248 ASN A O 1
ATOM 1738 N N . ARG A 1 249 ? -1.524 51.302 11.818 1.00 21.61 249 ARG A N 1
ATOM 1739 C CA . ARG A 1 249 ? -0.228 51.817 11.386 1.00 20.90 249 ARG A CA 1
ATOM 1740 C C . ARG A 1 249 ? -0.130 53.333 11.272 1.00 21.96 249 ARG A C 1
ATOM 1741 O O . ARG A 1 249 ? 0.969 53.886 11.258 1.00 20.56 249 ARG A O 1
ATOM 1749 N N . ASN A 1 250 ? -1.270 54.009 11.192 1.00 21.80 250 ASN A N 1
ATOM 1750 C CA . ASN A 1 250 ? -1.255 55.458 11.054 1.00 23.59 250 ASN A CA 1
ATOM 1751 C C . ASN A 1 250 ? -0.882 56.215 12.328 1.00 23.67 250 ASN A C 1
ATOM 1752 O O . ASN A 1 250 ? -0.606 57.415 12.279 1.00 24.02 250 ASN A O 1
ATOM 1757 N N . ILE A 1 251 ? -0.854 55.519 13.462 1.00 21.91 251 ILE A N 1
ATOM 1758 C CA . ILE A 1 251 ? -0.498 56.160 14.724 1.00 20.63 251 ILE A CA 1
ATOM 1759 C C . ILE A 1 251 ? 0.722 55.511 15.367 1.00 21.05 251 ILE A C 1
ATOM 1760 O O . ILE A 1 251 ? 1.062 55.819 16.506 1.00 19.54 251 ILE A O 1
ATOM 1765 N N . PHE A 1 252 ? 1.380 54.617 14.638 1.00 20.65 252 PHE A N 1
ATOM 1766 C CA . PHE A 1 252 ? 2.541 53.920 15.181 1.00 21.23 252 PHE A CA 1
ATOM 1767 C C . PHE A 1 252 ? 3.677 54.854 15.580 1.00 20.62 252 PHE A C 1
ATOM 1768 O O . PHE A 1 252 ? 4.222 54.746 16.684 1.00 20.36 252 PHE A O 1
ATOM 1776 N N . LYS A 1 253 ? 4.039 55.769 14.687 1.00 21.33 253 LYS A N 1
ATOM 1777 C CA . LYS A 1 253 ? 5.124 56.698 14.978 1.00 22.60 253 LYS A CA 1
ATOM 1778 C C . LYS A 1 253 ? 4.826 57.520 16.230 1.00 23.25 253 LYS A C 1
ATOM 1779 O O . LYS A 1 253 ? 5.712 57.742 17.057 1.00 22.21 253 LYS A O 1
ATOM 1785 N N . ASP A 1 254 ? 3.579 57.957 16.378 1.00 22.24 254 ASP A N 1
ATOM 1786 C CA . ASP A 1 254 ? 3.200 58.757 17.534 1.00 21.95 254 ASP A CA 1
ATOM 1787 C C . ASP A 1 254 ? 3.121 57.942 18.821 1.00 21.37 254 ASP A C 1
ATOM 1788 O O . ASP A 1 254 ? 3.382 58.464 19.906 1.00 21.45 254 ASP A O 1
ATOM 1793 N N . VAL A 1 255 ? 2.774 56.664 18.716 1.00 20.93 255 VAL A N 1
ATOM 1794 C CA . VAL A 1 255 ? 2.720 55.823 19.907 1.00 20.38 255 VAL A CA 1
ATOM 1795 C C . VAL A 1 255 ? 4.150 55.616 20.403 1.00 20.52 255 VAL A C 1
ATOM 1796 O O . VAL A 1 255 ? 4.418 55.653 21.606 1.00 19.67 255 VAL A O 1
ATOM 1800 N N . VAL A 1 256 ? 5.068 55.405 19.464 1.00 20.50 256 VAL A N 1
ATOM 1801 C CA . VAL A 1 256 ? 6.472 55.206 19.805 1.00 21.43 256 VAL A CA 1
ATOM 1802 C C . VAL A 1 256 ? 7.048 56.466 20.455 1.00 23.59 256 VAL A C 1
ATOM 1803 O O . VAL A 1 256 ? 7.733 56.393 21.474 1.00 23.73 256 VAL A O 1
ATOM 1807 N N . SER A 1 257 ? 6.769 57.622 19.860 1.00 25.09 257 SER A N 1
ATOM 1808 C CA . SER A 1 257 ? 7.257 58.886 20.405 1.00 26.43 257 SER A CA 1
ATOM 1809 C C . SER A 1 257 ? 6.741 59.088 21.826 1.00 26.53 257 SER A C 1
ATOM 1810 O O . SER A 1 257 ? 7.485 59.494 22.719 1.00 26.54 257 SER A O 1
ATOM 1813 N N . LEU A 1 258 ? 5.464 58.788 22.028 1.00 26.71 258 LEU A N 1
ATOM 1814 C CA . LEU A 1 258 ? 4.826 58.953 23.327 1.00 27.33 258 LEU A CA 1
ATOM 1815 C C . LEU A 1 258 ? 5.399 58.041 24.408 1.00 28.17 258 LEU A C 1
ATOM 1816 O O . LEU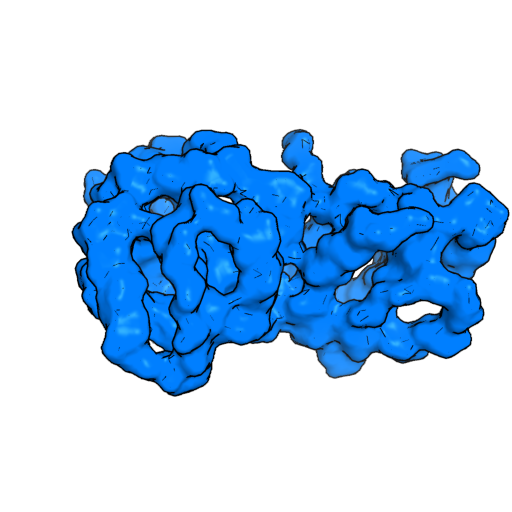 A 1 258 ? 5.533 58.448 25.563 1.00 27.52 258 LEU A O 1
ATOM 1821 N N . LEU A 1 259 ? 5.744 56.813 24.033 1.00 26.90 259 LEU A N 1
ATOM 1822 C CA . LEU A 1 259 ? 6.270 55.847 24.993 1.00 27.49 259 LEU A CA 1
ATOM 1823 C C . LEU A 1 259 ? 7.784 55.857 25.185 1.00 27.14 259 LEU A C 1
ATOM 1824 O O . LEU A 1 259 ? 8.266 55.737 26.311 1.00 27.32 259 LEU A O 1
ATOM 1829 N N . SER A 1 260 ? 8.535 55.990 24.095 1.00 28.53 260 SER A N 1
ATOM 1830 C CA . SER A 1 260 ? 9.995 55.992 24.177 1.00 29.73 260 SER A CA 1
ATOM 1831 C C . SER A 1 260 ? 10.510 57.178 24.985 1.00 32.31 260 SER A C 1
ATOM 1832 O O . SER A 1 260 ? 11.700 57.270 25.277 1.00 32.11 260 SER A O 1
ATOM 1835 N N . LYS A 1 261 ? 9.608 58.085 25.342 1.00 33.79 261 LYS A N 1
ATOM 1836 C CA . LYS A 1 261 ? 9.981 59.261 26.112 1.00 36.18 261 LYS A CA 1
ATOM 1837 C C . LYS A 1 261 ? 10.020 58.923 27.600 1.00 35.46 261 LYS A C 1
ATOM 1838 O O . LYS A 1 261 ? 10.807 59.493 28.352 1.00 36.48 261 LYS A O 1
ATOM 1844 N N . LYS A 1 262 ? 9.175 57.984 28.015 1.00 35.00 262 LYS A N 1
ATOM 1845 C CA . LYS A 1 262 ? 9.095 57.585 29.416 1.00 34.99 262 LYS A CA 1
ATOM 1846 C C . LYS A 1 262 ? 9.567 56.159 29.691 1.00 34.53 262 LYS A C 1
ATOM 1847 O O . LYS A 1 262 ? 9.651 55.744 30.848 1.00 33.45 262 LYS A O 1
ATOM 1853 N N . TYR A 1 263 ? 9.870 55.405 28.639 1.00 31.66 263 TYR A N 1
ATOM 1854 C CA . TYR A 1 263 ? 10.310 54.025 28.819 1.00 29.83 263 TYR A CA 1
ATOM 1855 C C . TYR A 1 263 ? 11.403 53.633 27.840 1.00 26.89 263 TYR A C 1
ATOM 1856 O O . TYR A 1 263 ? 11.587 54.278 26.813 1.00 26.24 263 TYR A O 1
ATOM 1865 N N . LYS A 1 264 ? 12.134 52.576 28.180 1.00 24.49 264 LYS A N 1
ATOM 1866 C CA . LYS A 1 264 ? 13.174 52.049 27.306 1.00 21.86 264 LYS A CA 1
ATOM 1867 C C . LYS A 1 264 ? 12.385 51.024 26.503 1.00 19.06 264 LYS A C 1
ATOM 1868 O O . LYS A 1 264 ? 11.905 50.037 27.055 1.00 18.40 264 LYS A O 1
ATOM 1874 N N . VAL A 1 265 ? 12.237 51.258 25.205 1.00 17.09 265 VAL A N 1
ATOM 1875 C CA . VAL A 1 265 ? 11.438 50.359 24.386 1.00 16.47 265 VAL A CA 1
ATOM 1876 C C . VAL A 1 265 ? 12.209 49.561 23.342 1.00 15.40 265 VAL A C 1
ATOM 1877 O O . VAL A 1 265 ? 13.364 49.853 23.043 1.00 13.65 265 VAL A O 1
ATOM 1881 N N . ALA A 1 266 ? 11.533 48.547 22.805 1.00 14.54 266 ALA A N 1
ATOM 1882 C CA . ALA A 1 266 ? 12.057 47.703 21.740 1.00 13.28 266 ALA A CA 1
ATOM 1883 C C . ALA A 1 266 ? 10.911 47.633 20.737 1.00 12.59 266 ALA A C 1
ATOM 1884 O O . ALA A 1 266 ? 9.771 47.355 21.109 1.00 13.66 266 ALA A O 1
ATOM 1886 N N . LEU A 1 267 ? 11.206 47.899 19.472 1.00 11.59 267 LEU A N 1
ATOM 1887 C CA . LEU A 1 267 ? 10.169 47.881 18.448 1.00 13.16 267 LEU A CA 1
ATOM 1888 C C . LEU A 1 267 ? 10.237 46.643 17.560 1.00 13.49 267 LEU A C 1
ATOM 1889 O O . LEU A 1 267 ? 11.281 46.350 16.979 1.00 15.13 267 LEU A O 1
ATOM 1894 N N . LEU A 1 268 ? 9.126 45.915 17.474 1.00 13.30 268 LEU A N 1
ATOM 1895 C CA . LEU A 1 268 ? 9.042 44.735 16.618 1.00 12.87 268 LEU A CA 1
ATOM 1896 C C . LEU A 1 268 ? 8.388 45.259 15.339 1.00 13.49 268 LEU A C 1
ATOM 1897 O O . LEU A 1 268 ? 7.173 45.471 15.280 1.00 12.84 268 LEU A O 1
ATOM 1902 N N . ILE A 1 269 ? 9.214 45.459 14.318 1.00 11.83 269 ILE A N 1
ATOM 1903 C CA . ILE A 1 269 ? 8.770 46.041 13.058 1.00 13.96 269 ILE A CA 1
ATOM 1904 C C . ILE A 1 269 ? 9.368 45.408 11.804 1.00 14.55 269 ILE A C 1
ATOM 1905 O O . ILE A 1 269 ? 10.333 44.638 11.870 1.00 14.14 269 ILE A O 1
ATOM 1910 N N . PRO A 1 270 ? 8.789 45.730 10.635 1.00 15.22 270 PRO A N 1
ATOM 1911 C CA . PRO A 1 270 ? 9.269 45.214 9.350 1.00 15.30 270 PRO A CA 1
ATOM 1912 C C . PRO A 1 270 ? 10.489 46.053 8.971 1.00 16.45 270 PRO A C 1
ATOM 1913 O O . PRO A 1 270 ? 10.615 47.197 9.417 1.00 15.50 270 PRO A O 1
ATOM 1917 N N . LYS A 1 271 ? 11.380 45.500 8.156 1.00 18.24 271 LYS A N 1
ATOM 1918 C CA . LYS A 1 271 ? 12.589 46.219 7.775 1.00 21.29 271 LYS A CA 1
ATOM 1919 C C . LYS A 1 271 ? 12.322 47.563 7.107 1.00 21.38 271 LYS A C 1
ATOM 1920 O O . LYS A 1 271 ? 13.143 48.473 7.201 1.00 20.83 271 LYS A O 1
ATOM 1926 N N . GLU A 1 272 ? 11.174 47.692 6.447 1.00 22.06 272 GLU A N 1
ATOM 1927 C CA . GLU A 1 272 ? 10.816 48.935 5.771 1.00 23.27 272 GLU A CA 1
ATOM 1928 C C . GLU A 1 272 ? 10.698 50.138 6.712 1.00 23.32 272 GLU A C 1
ATOM 1929 O O . GLU A 1 272 ? 10.823 51.280 6.274 1.00 24.59 272 GLU A O 1
ATOM 1935 N N . LEU A 1 273 ? 10.458 49.894 7.998 1.00 21.87 273 LEU A N 1
ATOM 1936 C CA . LEU A 1 273 ? 10.309 50.992 8.951 1.00 20.60 273 LEU A CA 1
ATOM 1937 C C . LEU A 1 273 ? 11.521 51.207 9.857 1.00 19.85 273 LEU A C 1
ATOM 1938 O O . LEU A 1 273 ? 11.466 52.004 10.792 1.00 18.30 273 LEU A O 1
ATOM 1943 N N . SER A 1 274 ? 12.614 50.508 9.575 1.00 19.42 274 SER A N 1
ATOM 1944 C CA . SER A 1 274 ? 13.819 50.624 10.390 1.00 20.07 274 SER A CA 1
ATOM 1945 C C . SER A 1 274 ? 14.420 52.028 10.403 1.00 20.21 274 SER A C 1
ATOM 1946 O O . SER A 1 274 ? 14.728 52.571 11.466 1.00 20.30 274 SER A O 1
ATOM 1949 N N . LYS A 1 275 ? 14.589 52.613 9.223 1.00 22.20 275 LYS A N 1
ATOM 1950 C CA . LYS A 1 275 ? 15.162 53.951 9.112 1.00 25.41 275 LYS A CA 1
ATOM 1951 C C . LYS A 1 275 ? 14.372 55.023 9.854 1.00 26.47 275 LYS A C 1
ATOM 1952 O O . LYS A 1 275 ? 14.939 56.019 10.306 1.00 27.38 275 LYS A O 1
ATOM 1958 N N . GLU A 1 276 ? 13.065 54.820 9.979 1.00 26.39 276 GLU A N 1
ATOM 1959 C CA . GLU A 1 276 ? 12.202 55.791 10.641 1.00 27.27 276 GLU A CA 1
ATOM 1960 C C . GLU A 1 276 ? 12.363 55.818 12.157 1.00 26.33 276 GLU A C 1
ATOM 1961 O O . GLU A 1 276 ? 11.969 56.783 12.813 1.00 25.18 276 GLU A O 1
ATOM 1967 N N . PHE A 1 277 ? 12.946 54.763 12.716 1.00 24.81 277 PHE A N 1
ATOM 1968 C CA . PHE A 1 277 ? 13.124 54.686 14.159 1.00 23.06 277 PHE A CA 1
ATOM 1969 C C . PHE A 1 277 ? 14.559 54.404 14.578 1.00 23.81 277 PHE A C 1
ATOM 1970 O O . PHE A 1 277 ? 14.797 53.909 15.679 1.00 22.30 277 PHE A O 1
ATOM 1978 N N . GLU A 1 278 ? 15.515 54.720 13.709 1.00 25.13 278 GLU A N 1
ATOM 1979 C CA . GLU A 1 278 ? 16.917 54.484 14.033 1.00 27.12 278 GLU A CA 1
ATOM 1980 C C . GLU A 1 278 ? 17.288 55.226 15.311 1.00 25.65 278 GLU A C 1
ATOM 1981 O O . GLU A 1 278 ? 16.993 56.408 15.464 1.00 26.73 278 GLU A O 1
ATOM 1987 N N . GLY A 1 279 ? 17.925 54.513 16.234 1.00 24.81 279 GLY A N 1
ATOM 1988 C CA . GLY A 1 279 ? 18.297 55.098 17.510 1.00 22.38 279 GLY A CA 1
ATOM 1989 C C . GLY A 1 279 ? 17.625 54.331 18.635 1.00 21.12 279 GLY A C 1
ATOM 1990 O O . GLY A 1 279 ? 18.106 54.306 19.770 1.00 21.80 279 GLY A O 1
ATOM 1991 N N . LEU A 1 280 ? 16.490 53.712 18.323 1.00 18.40 280 LEU A N 1
ATOM 1992 C CA . LEU A 1 280 ? 15.757 52.919 19.303 1.00 16.53 280 LEU A CA 1
ATOM 1993 C C . LEU A 1 280 ? 16.034 51.441 19.051 1.00 14.08 280 LEU A C 1
ATOM 1994 O O . LEU A 1 280 ? 16.379 51.057 17.938 1.00 15.42 280 LEU A O 1
ATOM 1999 N N . GLN A 1 281 ? 15.890 50.623 20.089 1.00 12.49 281 GLN A N 1
ATOM 2000 C CA . GLN A 1 281 ? 16.107 49.184 19.963 1.00 11.82 281 GLN A CA 1
ATOM 2001 C C . GLN A 1 281 ? 15.049 48.595 19.038 1.00 11.22 281 GLN A C 1
ATOM 2002 O O . GLN A 1 281 ? 13.850 48.801 19.243 1.00 10.99 281 GLN A O 1
ATOM 2008 N N . GLN A 1 282 ? 15.499 47.852 18.035 1.00 11.14 282 GLN A N 1
ATOM 2009 C CA . GLN A 1 282 ? 14.595 47.240 17.067 1.00 12.31 282 GLN A CA 1
ATOM 2010 C C . GLN A 1 282 ? 14.804 45.738 16.947 1.00 13.61 282 GLN A C 1
ATOM 2011 O O . GLN A 1 282 ? 15.905 45.231 17.157 1.00 12.34 282 GLN A O 1
ATOM 2017 N N . ILE A 1 283 ? 13.722 45.050 16.604 1.00 11.12 283 ILE A N 1
ATOM 2018 C CA . ILE A 1 283 ? 13.718 43.612 16.371 1.00 11.03 283 ILE A CA 1
ATOM 2019 C C . ILE A 1 283 ? 13.007 43.519 15.026 1.00 12.84 283 ILE A C 1
ATOM 2020 O O . ILE A 1 283 ? 11.793 43.698 14.941 1.00 11.54 283 ILE A O 1
ATOM 2025 N N . ILE A 1 284 ? 13.780 43.276 13.974 1.00 13.02 284 ILE A N 1
ATOM 2026 C CA . ILE A 1 284 ? 13.253 43.208 12.617 1.00 14.63 284 ILE A CA 1
ATOM 2027 C C . ILE A 1 284 ? 12.551 41.891 12.332 1.00 14.51 284 ILE A C 1
ATOM 2028 O O . ILE A 1 284 ? 13.182 40.838 12.291 1.00 13.41 284 ILE A O 1
ATOM 2033 N N . LEU A 1 285 ? 11.242 41.959 12.121 1.00 14.26 285 LEU A N 1
ATOM 2034 C CA . LEU A 1 285 ? 10.449 40.764 11.856 1.00 15.29 285 LEU A CA 1
ATOM 2035 C C . LEU A 1 285 ? 10.613 40.243 10.432 1.00 16.91 285 LEU A C 1
ATOM 2036 O O . LEU A 1 285 ? 10.491 39.046 10.181 1.00 18.75 285 LEU A O 1
ATOM 2041 N N . GLY A 1 286 ? 10.896 41.148 9.505 1.00 16.83 286 GLY A N 1
ATOM 2042 C CA . GLY A 1 286 ? 11.055 40.761 8.118 1.00 18.73 286 GLY A CA 1
ATOM 2043 C C . GLY A 1 286 ? 10.540 41.872 7.225 1.00 19.35 286 GLY A C 1
ATOM 2044 O O . GLY A 1 286 ? 10.449 43.019 7.658 1.00 20.14 286 GLY A O 1
ATOM 2045 N N . SER A 1 287 ? 10.187 41.533 5.989 1.00 19.75 287 SER A N 1
ATOM 2046 C CA . SER A 1 287 ? 9.697 42.524 5.037 1.00 19.90 287 SER A CA 1
ATOM 2047 C C . SER A 1 287 ? 8.182 42.555 4.896 1.00 19.85 287 SER A C 1
ATOM 2048 O O . SER A 1 287 ? 7.520 41.514 4.909 1.00 20.44 287 SER A O 1
ATOM 2051 N N . ASP A 1 288 ? 7.638 43.761 4.755 1.00 19.60 288 ASP A N 1
ATOM 2052 C CA . ASP A 1 288 ? 6.204 43.935 4.576 1.00 21.30 288 ASP A CA 1
ATOM 2053 C C . ASP A 1 288 ? 5.747 43.261 3.282 1.00 22.15 288 ASP A C 1
ATOM 2054 O O . ASP A 1 288 ? 4.571 42.946 3.120 1.00 24.14 288 ASP A O 1
ATOM 2059 N N . GLU A 1 289 ? 6.682 43.046 2.365 1.00 23.14 289 GLU A N 1
ATOM 2060 C CA . GLU A 1 289 ? 6.360 42.443 1.073 1.00 26.14 289 GLU A CA 1
ATOM 2061 C C . GLU A 1 289 ? 6.358 40.919 1.118 1.00 25.97 289 GLU A C 1
ATOM 2062 O O . GLU A 1 289 ? 6.110 40.262 0.103 1.00 27.38 289 GLU A O 1
ATOM 2068 N N . ASN A 1 290 ? 6.643 40.355 2.286 1.00 24.00 290 ASN A N 1
ATOM 2069 C CA . ASN A 1 290 ? 6.659 38.903 2.435 1.00 22.50 290 ASN A CA 1
ATOM 2070 C C . ASN A 1 290 ? 6.297 38.513 3.862 1.00 21.45 290 ASN A C 1
ATOM 2071 O O . ASN A 1 290 ? 7.175 38.340 4.710 1.00 21.80 290 ASN A O 1
ATOM 2076 N N . LEU A 1 291 ? 5.001 38.360 4.112 1.00 19.56 291 LEU A N 1
ATOM 2077 C CA . LEU A 1 291 ? 4.504 38.006 5.437 1.00 18.52 291 LEU A CA 1
ATOM 2078 C C . LEU A 1 291 ? 4.971 36.649 5.959 1.00 18.13 291 LEU A C 1
ATOM 2079 O O . LEU A 1 291 ? 4.962 36.414 7.168 1.00 16.58 291 LEU A O 1
ATOM 2084 N N . TYR A 1 292 ? 5.365 35.748 5.064 1.00 16.85 292 TYR A N 1
ATOM 2085 C CA . TYR A 1 292 ? 5.846 34.444 5.503 1.00 17.28 292 TYR A CA 1
ATOM 2086 C C . TYR A 1 292 ? 7.167 34.621 6.241 1.00 16.57 292 TYR A C 1
ATOM 2087 O O . TYR A 1 292 ? 7.519 33.832 7.120 1.00 17.33 292 TYR A O 1
ATOM 2096 N N . GLU A 1 293 ? 7.888 35.678 5.886 1.00 16.02 293 GLU A N 1
ATOM 2097 C CA . GLU A 1 293 ? 9.160 35.988 6.519 1.00 17.23 293 GLU A CA 1
ATOM 2098 C C . GLU A 1 293 ? 8.846 36.459 7.942 1.00 16.00 293 GLU A C 1
ATOM 2099 O O . GLU A 1 293 ? 9.513 36.069 8.903 1.00 17.15 293 GLU A O 1
ATOM 2105 N N . VAL A 1 294 ? 7.818 37.292 8.068 1.00 14.37 294 VAL A N 1
ATOM 2106 C CA . VAL A 1 294 ? 7.397 37.807 9.372 1.00 14.48 294 VAL A CA 1
ATOM 2107 C C . VAL A 1 294 ? 6.937 36.642 10.250 1.00 15.02 294 VAL A C 1
ATOM 2108 O O . VAL A 1 294 ? 7.267 36.572 11.438 1.00 15.13 294 VAL A O 1
ATOM 2112 N N . ALA A 1 295 ? 6.174 35.724 9.663 1.00 12.26 295 ALA A N 1
ATOM 2113 C CA . ALA A 1 295 ? 5.683 34.573 10.412 1.00 12.69 295 ALA A CA 1
ATOM 2114 C C . ALA A 1 295 ? 6.831 33.677 10.873 1.00 12.41 295 ALA A C 1
ATOM 2115 O O . ALA A 1 295 ? 6.796 33.148 11.979 1.00 12.85 295 ALA A O 1
ATOM 2117 N N . ARG A 1 296 ? 7.849 33.511 10.030 1.00 12.34 296 ARG A N 1
ATOM 2118 C CA . ARG A 1 296 ? 8.995 32.671 10.379 1.00 13.92 296 ARG A CA 1
ATOM 2119 C C . ARG A 1 296 ? 9.811 33.222 11.545 1.00 13.91 296 ARG A C 1
ATOM 2120 O O . ARG A 1 296 ? 10.404 32.460 12.314 1.00 13.59 296 ARG A O 1
ATOM 2128 N N . ASN A 1 297 ? 9.840 34.544 11.670 1.00 13.51 297 ASN A N 1
ATOM 2129 C CA . ASN A 1 297 ? 10.618 35.208 12.715 1.00 13.39 297 ASN A CA 1
ATOM 2130 C C . ASN A 1 297 ? 9.835 35.641 13.954 1.00 11.02 297 ASN A C 1
ATOM 2131 O O . ASN A 1 297 ? 10.431 36.094 14.926 1.00 10.45 297 ASN A O 1
ATOM 2136 N N . LEU A 1 298 ? 8.516 35.495 13.929 1.00 10.04 298 LEU A N 1
ATOM 2137 C CA . LEU A 1 298 ? 7.685 35.948 15.043 1.00 11.96 298 LEU A CA 1
ATOM 2138 C C . LEU A 1 298 ? 8.010 35.443 16.452 1.00 11.65 298 LEU A C 1
ATOM 2139 O O . LEU A 1 298 ? 8.312 36.242 17.339 1.00 10.16 298 LEU A O 1
ATOM 2144 N N . PHE A 1 299 ? 7.948 34.134 16.674 1.00 10.79 299 PHE A N 1
ATOM 2145 C CA . PHE A 1 299 ? 8.212 33.613 18.010 1.00 11.77 299 PHE A CA 1
ATOM 2146 C C . PHE A 1 299 ? 9.624 33.885 18.506 1.00 11.90 299 PHE A C 1
ATOM 2147 O O . PHE A 1 299 ? 9.828 34.169 19.689 1.00 12.10 299 PHE A O 1
ATOM 2155 N N . ASP A 1 300 ? 10.608 33.808 17.621 1.00 11.61 300 ASP A N 1
ATOM 2156 C CA . ASP A 1 300 ? 11.965 34.090 18.058 1.00 14.16 300 ASP A CA 1
ATOM 2157 C C . ASP A 1 300 ? 12.112 35.567 18.414 1.00 13.85 300 ASP A C 1
ATOM 2158 O O . ASP A 1 300 ? 12.922 35.925 19.269 1.00 14.88 300 ASP A O 1
ATOM 2163 N N . SER A 1 301 ? 11.324 36.425 17.772 1.00 13.22 301 SER A N 1
ATOM 2164 C CA . SER A 1 301 ? 11.384 37.847 18.092 1.00 13.63 301 SER A CA 1
ATOM 2165 C C . SER A 1 301 ? 10.876 38.045 19.523 1.00 12.79 301 SER A C 1
ATOM 2166 O O . SER A 1 301 ? 11.335 38.943 20.233 1.00 14.08 301 SER A O 1
ATOM 2169 N N . PHE A 1 302 ? 9.932 37.208 19.948 1.00 12.09 302 PHE A N 1
ATOM 2170 C CA . PHE A 1 302 ? 9.416 37.307 21.313 1.00 12.62 302 PHE A CA 1
ATOM 2171 C C . PHE A 1 302 ? 10.514 36.854 22.272 1.00 13.89 302 PHE A C 1
ATOM 2172 O O . PHE A 1 302 ? 10.693 37.436 23.340 1.00 14.80 302 PHE A O 1
ATOM 2180 N N . ARG A 1 303 ? 11.253 35.814 21.895 1.00 14.14 303 ARG A N 1
ATOM 2181 C CA . ARG A 1 303 ? 12.337 35.342 22.749 1.00 14.11 303 ARG A CA 1
ATOM 2182 C C . ARG A 1 303 ? 13.392 36.429 22.887 1.00 14.40 303 ARG A C 1
ATOM 2183 O O . ARG A 1 303 ? 13.929 36.641 23.976 1.00 13.75 303 ARG A O 1
ATOM 2191 N N . GLU A 1 304 ? 13.687 37.125 21.789 1.00 14.41 304 GLU A N 1
ATOM 2192 C CA . GLU A 1 304 ? 14.691 38.180 21.850 1.00 14.64 304 GLU A CA 1
ATOM 2193 C C . GLU A 1 304 ? 14.235 39.317 22.755 1.00 14.19 304 GLU A C 1
ATOM 2194 O O . GLU A 1 304 ? 15.034 39.881 23.500 1.00 12.65 304 GLU A O 1
ATOM 2200 N N . LEU A 1 305 ? 12.953 39.663 22.678 1.00 12.87 305 LEU A N 1
ATOM 2201 C CA . LEU A 1 305 ? 12.427 40.742 23.504 1.00 14.24 305 LEU A CA 1
ATOM 2202 C C . LEU A 1 305 ? 12.725 40.497 24.976 1.00 13.57 305 LEU A C 1
ATOM 2203 O O . LEU A 1 305 ? 13.064 41.427 25.702 1.00 14.36 305 LEU A O 1
ATOM 2208 N N . ASP A 1 306 ? 12.595 39.248 25.420 1.00 15.49 306 ASP A N 1
ATOM 2209 C CA . ASP A 1 306 ? 12.854 38.929 26.824 1.00 15.58 306 ASP A CA 1
ATOM 2210 C C . ASP A 1 306 ? 14.342 38.855 27.167 1.00 16.63 306 ASP A C 1
ATOM 2211 O O . ASP A 1 306 ? 14.715 38.885 28.343 1.00 16.14 306 ASP A O 1
ATOM 2216 N N . LYS A 1 307 ? 15.194 38.748 26.153 1.00 17.04 307 LYS A N 1
ATOM 2217 C CA . LYS A 1 307 ? 16.635 38.691 26.398 1.00 17.62 307 LYS A CA 1
ATOM 2218 C C . LYS A 1 307 ? 17.173 40.096 26.577 1.00 17.64 307 LYS A C 1
ATOM 2219 O O . LYS A 1 307 ? 18.165 40.311 27.275 1.00 16.67 307 LYS A O 1
ATOM 2225 N N . LEU A 1 308 ? 16.512 41.050 25.930 1.00 17.27 308 LEU A N 1
ATOM 2226 C CA . LEU A 1 308 ? 16.895 42.454 26.004 1.00 17.69 308 LEU A CA 1
ATOM 2227 C C . LEU A 1 308 ? 16.492 43.000 27.360 1.00 20.43 308 LEU A C 1
ATOM 2228 O O . LEU A 1 308 ? 15.729 42.370 28.090 1.00 22.08 308 LEU A O 1
ATOM 2233 N N . ASN A 1 309 ? 17.003 44.170 27.708 1.00 19.93 309 ASN A N 1
ATOM 2234 C CA . ASN A 1 309 ? 16.637 44.756 28.986 1.00 23.82 309 ASN A CA 1
ATOM 2235 C C . ASN A 1 309 ? 15.816 46.002 28.725 1.00 21.72 309 ASN A C 1
ATOM 2236 O O . ASN A 1 309 ? 16.328 47.118 28.785 1.00 22.93 309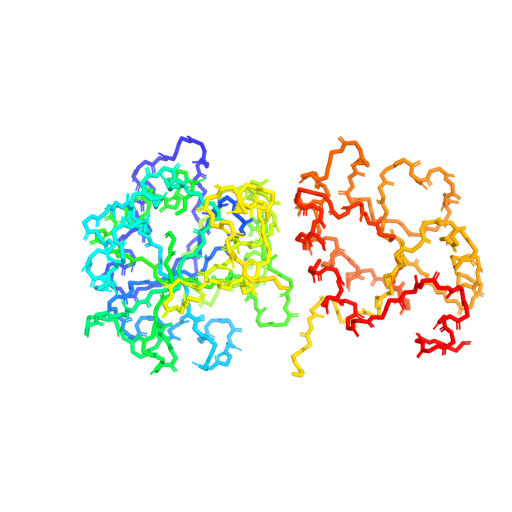 ASN A O 1
ATOM 2241 N N . VAL A 1 310 ? 14.539 45.801 28.417 1.00 21.21 310 VAL A N 1
ATOM 2242 C CA . VAL A 1 310 ? 13.643 46.915 28.130 1.00 20.80 310 VAL A CA 1
ATOM 2243 C C . VAL A 1 310 ? 12.386 46.864 28.989 1.00 20.73 310 VAL A C 1
ATOM 2244 O O . VAL A 1 310 ? 12.046 45.823 29.550 1.00 21.02 310 VAL A O 1
ATOM 2248 N N . ASP A 1 311 ? 11.704 48.001 29.085 1.00 20.75 311 ASP A N 1
ATOM 2249 C CA . ASP A 1 311 ? 10.476 48.103 29.864 1.00 21.58 311 ASP A CA 1
ATOM 2250 C C . ASP A 1 311 ? 9.307 47.504 29.095 1.00 21.84 311 ASP A C 1
ATOM 2251 O O . ASP A 1 311 ? 8.379 46.949 29.687 1.00 23.12 311 ASP A O 1
ATOM 2256 N N . LEU A 1 312 ? 9.340 47.624 27.774 1.00 20.06 312 LEU A N 1
ATOM 2257 C CA . LEU A 1 312 ? 8.258 47.073 26.979 1.00 21.36 312 LEU A CA 1
ATOM 2258 C C . LEU A 1 312 ? 8.542 47.002 25.489 1.00 19.60 312 LEU A C 1
ATOM 2259 O O . LEU A 1 312 ? 9.370 47.741 24.947 1.00 17.11 312 LEU A O 1
ATOM 2264 N N . GLY A 1 313 ? 7.840 46.090 24.835 1.00 18.65 313 GLY A N 1
ATOM 2265 C CA . GLY A 1 313 ? 7.997 45.924 23.408 1.00 17.57 313 GLY A CA 1
ATOM 2266 C C . GLY A 1 313 ? 6.791 46.537 22.732 1.00 15.68 313 GLY A C 1
ATOM 2267 O O . GLY A 1 313 ? 5.688 46.515 23.278 1.00 15.49 313 GLY A O 1
ATOM 2268 N N . ILE A 1 314 ? 7.001 47.110 21.557 1.00 14.74 314 ILE A N 1
ATOM 2269 C CA . ILE A 1 314 ? 5.907 47.708 20.812 1.00 13.99 314 ILE A CA 1
ATOM 2270 C C . ILE A 1 314 ? 5.948 47.122 19.413 1.00 13.94 314 ILE A C 1
ATOM 2271 O O . ILE A 1 314 ? 6.887 47.371 18.654 1.00 14.82 314 ILE A O 1
ATOM 2284 N N . ILE A 1 316 ? 4.139 46.532 15.617 1.00 14.32 316 ILE A N 1
ATOM 2285 C CA . ILE A 1 316 ? 3.202 47.126 14.671 1.00 14.28 316 ILE A CA 1
ATOM 2286 C C . ILE A 1 316 ? 2.388 46.008 14.022 1.00 15.39 316 ILE A C 1
ATOM 2287 O O . ILE A 1 316 ? 2.858 44.875 13.901 1.00 14.61 316 ILE A O 1
ATOM 2292 N N . GLY A 1 317 ? 1.164 46.327 13.617 1.00 15.21 317 GLY A N 1
ATOM 2293 C CA . GLY A 1 317 ? 0.305 45.339 12.989 1.00 15.31 317 GLY A CA 1
ATOM 2294 C C . GLY A 1 317 ? 0.655 45.027 11.547 1.00 16.62 317 GLY A C 1
ATOM 2295 O O . GLY A 1 317 ? 1.436 45.737 10.911 1.00 15.94 317 GLY A O 1
ATOM 2296 N N . PHE A 1 318 ? 0.062 43.953 11.033 1.00 16.84 318 PHE A N 1
ATOM 2297 C CA . PHE A 1 318 ? 0.287 43.510 9.664 1.00 17.67 318 PHE A CA 1
ATOM 2298 C C . PHE A 1 318 ? -1.049 43.186 9.012 1.00 17.23 318 PHE A C 1
ATOM 2299 O O . PHE A 1 318 ? -2.036 42.933 9.699 1.00 16.68 318 PHE A O 1
ATOM 2307 N N . PRO A 1 319 ? -1.097 43.199 7.674 1.00 18.78 319 PRO A N 1
ATOM 2308 C CA . PRO A 1 319 ? -2.343 42.898 6.967 1.00 21.11 319 PRO A CA 1
ATOM 2309 C C . PRO A 1 319 ? -2.890 41.543 7.394 1.00 23.33 319 PRO A C 1
ATOM 2310 O O . PRO A 1 319 ? -2.128 40.595 7.595 1.00 20.91 319 PRO A O 1
ATOM 2314 N N . GLU A 1 320 ? -4.206 41.457 7.541 1.00 26.16 320 GLU A N 1
ATOM 2315 C CA . GLU A 1 320 ? -4.831 40.204 7.932 1.00 29.99 320 GLU A CA 1
ATOM 2316 C C . GLU A 1 320 ? -5.308 39.447 6.706 1.00 30.51 320 GLU A C 1
ATOM 2317 O O . GLU A 1 320 ? -6.498 39.169 6.553 1.00 34.67 320 GLU A O 1
ATOM 2323 N N . ARG A 1 321 ? -4.361 39.145 5.825 1.00 29.79 321 ARG A N 1
ATOM 2324 C CA . ARG A 1 321 ? -4.619 38.396 4.605 1.00 26.87 321 ARG A CA 1
ATOM 2325 C C . ARG A 1 321 ? -3.640 37.231 4.635 1.00 24.37 321 ARG A C 1
ATOM 2326 O O . ARG A 1 321 ? -2.534 37.368 5.156 1.00 21.93 321 ARG A O 1
ATOM 2334 N N . GLY A 1 322 ? -4.037 36.091 4.083 1.00 22.33 322 GLY A N 1
ATOM 2335 C CA . GLY A 1 322 ? -3.147 34.944 4.082 1.00 20.12 322 GLY A CA 1
ATOM 2336 C C . GLY A 1 322 ? -2.651 34.595 5.475 1.00 18.24 322 GLY A C 1
ATOM 2337 O O . GLY A 1 322 ? -3.431 34.545 6.424 1.00 17.54 322 GLY A O 1
ATOM 2338 N N . ILE A 1 323 ? -1.349 34.368 5.607 1.00 17.96 323 ILE A N 1
ATOM 2339 C CA . ILE A 1 323 ? -0.774 34.007 6.900 1.00 16.91 323 ILE A CA 1
ATOM 2340 C C . ILE A 1 323 ? -0.772 35.184 7.877 1.00 16.83 323 ILE A C 1
ATOM 2341 O O . ILE A 1 323 ? -0.461 35.023 9.055 1.00 15.38 323 ILE A O 1
ATOM 2346 N N . GLY A 1 324 ? -1.122 36.368 7.382 1.00 16.51 324 GLY A N 1
ATOM 2347 C CA . GLY A 1 324 ? -1.180 37.532 8.245 1.00 16.59 324 GLY A CA 1
ATOM 2348 C C . GLY A 1 324 ? -2.209 37.332 9.344 1.00 15.49 324 GLY A C 1
ATOM 2349 O O . GLY A 1 324 ? -2.053 37.827 10.457 1.00 15.27 324 GLY A O 1
ATOM 2350 N N . PHE A 1 325 ? -3.273 36.598 9.035 1.00 16.56 325 PHE A N 1
ATOM 2351 C CA . PHE A 1 325 ? -4.317 36.341 10.020 1.00 17.22 325 PHE A CA 1
ATOM 2352 C C . PHE A 1 325 ? -3.734 35.571 11.208 1.00 16.48 325 PHE A C 1
ATOM 2353 O O . PHE A 1 325 ? -4.027 35.869 12.370 1.00 15.57 325 PHE A O 1
ATOM 2361 N N . ALA A 1 326 ? -2.909 34.574 10.910 1.00 14.89 326 ALA A N 1
ATOM 2362 C CA . ALA A 1 326 ? -2.281 33.773 11.958 1.00 13.98 326 ALA A CA 1
ATOM 2363 C C . ALA A 1 326 ? -1.268 34.615 12.737 1.00 13.14 326 ALA A C 1
ATOM 2364 O O . ALA A 1 326 ? -1.181 34.524 13.966 1.00 11.92 326 ALA A O 1
ATOM 2366 N N . ILE A 1 327 ? -0.503 35.435 12.023 1.00 13.31 327 ILE A N 1
ATOM 2367 C CA . ILE A 1 327 ? 0.488 36.287 12.675 1.00 12.09 327 ILE A CA 1
ATOM 2368 C C . ILE A 1 327 ? -0.201 37.151 13.722 1.00 13.30 327 ILE A C 1
ATOM 2369 O O . ILE A 1 327 ? 0.215 37.199 14.883 1.00 11.85 327 ILE A O 1
ATOM 2382 N N . ASN A 1 329 ? -3.137 36.735 15.079 1.00 13.92 329 ASN A N 1
ATOM 2383 C CA . ASN A 1 329 ? -3.776 35.921 16.100 1.00 14.30 329 ASN A CA 1
ATOM 2384 C C . ASN A 1 329 ? -2.760 35.617 17.195 1.00 14.90 329 ASN A C 1
ATOM 2385 O O . ASN A 1 329 ? -3.058 35.728 18.384 1.00 14.81 329 ASN A O 1
ATOM 2390 N N . ARG A 1 330 ? -1.552 35.235 16.795 1.00 14.12 330 ARG A N 1
ATOM 2391 C CA . ARG A 1 330 ? -0.512 34.921 17.767 1.00 13.73 330 ARG A CA 1
ATOM 2392 C C . ARG A 1 330 ? -0.047 36.187 18.474 1.00 13.93 330 ARG A C 1
ATOM 2393 O O . ARG A 1 330 ? 0.218 36.165 19.675 1.00 14.31 330 ARG A O 1
ATOM 2401 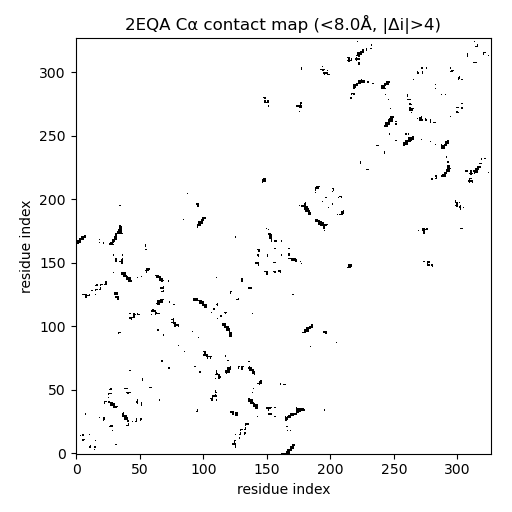N N . ALA A 1 331 ? 0.044 37.283 17.720 1.00 13.23 331 ALA A N 1
ATOM 2402 C CA . ALA A 1 331 ? 0.485 38.568 18.258 1.00 14.91 331 ALA A CA 1
ATOM 2403 C C . ALA A 1 331 ? -0.468 39.095 19.323 1.00 15.70 331 ALA A C 1
ATOM 2404 O O . ALA A 1 331 ? -0.040 39.596 20.360 1.00 15.66 331 ALA A O 1
ATOM 2406 N N . ARG A 1 332 ? -1.767 38.994 19.067 1.00 15.19 332 ARG A N 1
ATOM 2407 C CA . ARG A 1 332 ? -2.736 39.461 20.044 1.00 16.78 332 ARG A CA 1
ATOM 2408 C C . ARG A 1 332 ? -2.568 38.695 21.350 1.00 16.66 332 ARG A C 1
ATOM 2409 O O . ARG A 1 332 ? -2.499 39.295 22.424 1.00 17.77 332 ARG A O 1
ATOM 2417 N N . LYS A 1 333 ? -2.490 37.372 21.255 1.00 17.57 333 LYS A N 1
ATOM 2418 C CA . LYS A 1 333 ? -2.325 36.523 22.434 1.00 18.82 333 LYS A CA 1
ATOM 2419 C C . LYS A 1 333 ? -1.035 36.846 23.175 1.00 19.34 333 LYS A C 1
ATOM 2420 O O . LYS A 1 333 ? -1.021 36.949 24.406 1.00 18.52 333 LYS A O 1
ATOM 2426 N N . ALA A 1 334 ? 0.050 37.005 22.423 1.00 16.82 334 ALA A N 1
ATOM 2427 C CA . ALA A 1 334 ? 1.347 37.309 23.017 1.00 17.67 334 ALA A CA 1
ATOM 2428 C C . ALA A 1 334 ? 1.349 38.652 23.748 1.00 18.58 334 ALA A C 1
ATOM 2429 O O . ALA A 1 334 ? 2.088 38.832 24.713 1.00 18.42 334 ALA A O 1
ATOM 2431 N N . SER A 1 335 ? 0.522 39.589 23.293 1.00 19.30 335 SER A N 1
ATOM 2432 C CA . SER A 1 335 ? 0.461 40.909 23.922 1.00 20.10 335 SER A CA 1
ATOM 2433 C C . SER A 1 335 ? -0.546 40.963 25.065 1.00 22.15 335 SER A C 1
ATOM 2434 O O . SER A 1 335 ? -0.770 42.026 25.650 1.00 20.61 335 SER A O 1
ATOM 2437 N N . GLY A 1 336 ? -1.147 39.824 25.392 1.00 22.04 336 GLY A N 1
ATOM 2438 C CA . GLY A 1 336 ? -2.139 39.814 26.454 1.00 24.35 336 GLY A CA 1
ATOM 2439 C C . GLY A 1 336 ? -3.292 40.698 26.016 1.00 25.65 336 GLY A C 1
ATOM 2440 O O . GLY A 1 336 ? -3.971 41.335 26.828 1.00 25.85 336 GLY A O 1
ATOM 2441 N N . PHE A 1 337 ? -3.502 40.733 24.705 1.00 24.56 337 PHE A N 1
ATOM 2442 C CA . PHE A 1 337 ? -4.551 41.533 24.092 1.00 26.74 337 PHE A CA 1
ATOM 2443 C C . PHE A 1 337 ? -4.452 43.022 24.412 1.00 27.83 337 PHE A C 1
ATOM 2444 O O . PHE A 1 337 ? -5.450 43.671 24.732 1.00 27.45 337 PHE A O 1
ATOM 2452 N N . SER A 1 338 ? -3.238 43.558 24.315 1.00 27.46 338 SER A N 1
ATOM 2453 C CA . SER A 1 338 ? -2.999 44.978 24.553 1.00 26.61 338 SER A CA 1
ATOM 2454 C C . SER A 1 338 ? -2.988 45.647 23.179 1.00 27.39 338 SER A C 1
ATOM 2455 O O . SER A 1 338 ? -1.945 46.093 22.698 1.00 27.15 338 SER A O 1
ATOM 2458 N N . ILE A 1 339 ? -4.161 45.702 22.551 1.00 26.84 339 ILE A N 1
ATOM 2459 C CA . ILE A 1 339 ? -4.307 46.277 21.221 1.00 28.43 339 ILE A CA 1
ATOM 2460 C C . ILE A 1 339 ? -4.507 47.783 21.247 1.00 28.82 339 ILE A C 1
ATOM 2461 O O . ILE A 1 339 ? -5.289 48.305 22.041 1.00 28.43 339 ILE A O 1
ATOM 2466 N N . ILE A 1 340 ? -3.796 48.473 20.360 1.00 28.32 340 ILE A N 1
ATOM 2467 C CA . ILE A 1 340 ? -3.889 49.919 20.260 1.00 28.03 340 ILE A CA 1
ATOM 2468 C C . ILE A 1 340 ? -4.386 50.299 18.871 1.00 28.51 340 ILE A C 1
ATOM 2469 O O . ILE A 1 340 ? -3.675 50.134 17.884 1.00 27.00 340 ILE A O 1
ATOM 2474 N N . LYS A 1 341 ? -5.620 50.796 18.805 1.00 29.35 341 LYS A N 1
ATOM 2475 C CA . LYS A 1 341 ? -6.235 51.210 17.545 1.00 30.89 341 LYS A CA 1
ATOM 2476 C C . LYS A 1 341 ? -6.282 52.734 17.483 1.00 30.33 341 LYS A C 1
ATOM 2477 O O . LYS A 1 341 ? -6.218 53.334 16.408 1.00 31.12 341 LYS A O 1
ATOM 2483 N N . ALA A 1 342 ? -6.401 53.347 18.654 1.00 30.11 342 ALA A N 1
ATOM 2484 C CA . ALA A 1 342 ? -6.429 54.797 18.786 1.00 30.06 342 ALA A CA 1
ATOM 2485 C C . ALA A 1 342 ? -5.347 55.099 19.808 1.00 29.35 342 ALA A C 1
ATOM 2486 O O . ALA A 1 342 ? -5.218 54.381 20.800 1.00 30.01 342 ALA A O 1
ATOM 2488 N N . ILE A 1 343 ? -4.567 56.148 19.576 1.00 29.36 343 ILE A N 1
ATOM 2489 C CA . ILE A 1 343 ? -3.486 56.481 20.494 1.00 29.67 343 ILE A CA 1
ATOM 2490 C C . ILE A 1 343 ? -3.956 56.627 21.937 1.00 29.46 343 ILE A C 1
ATOM 2491 O O . ILE A 1 343 ? -3.175 56.449 22.873 1.00 29.42 343 ILE A O 1
ATOM 2496 N N . SER A 1 344 ? -5.230 56.949 22.122 1.00 30.36 344 SER A N 1
ATOM 2497 C CA . SER A 1 344 ? -5.764 57.102 23.469 1.00 31.82 344 SER A CA 1
ATOM 2498 C C . SER A 1 344 ? -5.818 55.755 24.196 1.00 33.50 344 SER A C 1
ATOM 2499 O O . SER A 1 344 ? -5.878 55.710 25.424 1.00 33.71 344 SER A O 1
ATOM 2502 N N . ASP A 1 345 ? -5.786 54.660 23.439 1.00 35.12 345 ASP A N 1
ATOM 2503 C CA . ASP A 1 345 ? -5.820 53.326 24.040 1.00 36.29 345 ASP A CA 1
ATOM 2504 C C . ASP A 1 345 ? -4.586 53.084 24.899 1.00 36.55 345 ASP A C 1
ATOM 2505 O O . ASP A 1 345 ? -4.615 52.275 25.825 1.00 36.15 345 ASP A O 1
ATOM 2510 N N . VAL A 1 346 ? -3.500 53.781 24.581 1.00 37.58 346 VAL A N 1
ATOM 2511 C CA . VAL A 1 346 ? -2.250 53.637 25.317 1.00 39.02 346 VAL A CA 1
ATOM 2512 C C . VAL A 1 346 ? -2.456 53.793 26.824 1.00 40.53 346 VAL A C 1
ATOM 2513 O O . VAL A 1 346 ? -1.777 53.148 27.624 1.00 40.30 346 VAL A O 1
ATOM 2517 N N . TYR A 1 347 ? -3.399 54.649 27.204 1.00 42.05 347 TYR A N 1
ATOM 2518 C CA . TYR A 1 347 ? -3.701 54.884 28.615 1.00 43.73 347 TYR A CA 1
ATOM 2519 C C . TYR A 1 347 ? -4.042 53.585 29.337 1.00 43.80 347 TYR A C 1
ATOM 2520 O O . TYR A 1 347 ? -3.727 53.413 30.514 1.00 43.89 347 TYR A O 1
ATOM 2529 N N . LYS A 1 348 ? -4.687 52.674 28.617 1.00 43.83 348 LYS A N 1
ATOM 2530 C CA . LYS A 1 348 ? -5.112 51.393 29.170 1.00 44.72 348 LYS A CA 1
ATOM 2531 C C . LYS A 1 348 ? -3.986 50.444 29.576 1.00 45.46 348 LYS A C 1
ATOM 2532 O O . LYS A 1 348 ? -4.142 49.667 30.519 1.00 45.19 348 LYS A O 1
ATOM 2538 N N . TYR A 1 349 ? -2.855 50.496 28.875 1.00 46.04 349 TYR A N 1
ATOM 2539 C CA . TYR A 1 349 ? -1.760 49.580 29.184 1.00 46.81 349 TYR A CA 1
ATOM 2540 C C . TYR A 1 349 ? -0.415 50.209 29.534 1.00 47.87 349 TYR A C 1
ATOM 2541 O O . TYR A 1 349 ? 0.632 49.653 29.197 1.00 48.96 349 TYR A O 1
ATOM 2550 N N . VAL A 1 350 ? -0.433 51.347 30.220 1.00 48.35 350 VAL A N 1
ATOM 2551 C CA . VAL A 1 350 ? 0.809 52.011 30.600 1.00 48.56 350 VAL A CA 1
ATOM 2552 C C . VAL A 1 350 ? 0.568 53.398 31.184 1.00 48.62 350 VAL A C 1
ATOM 2553 O O . VAL A 1 350 ? -0.411 54.065 30.848 1.00 48.37 350 VAL A O 1
ATOM 2557 N N . ASN A 1 351 ? 1.474 53.826 32.060 1.00 48.63 351 ASN A N 1
ATOM 2558 C CA . ASN A 1 351 ? 1.377 55.140 32.683 1.00 49.12 351 ASN A CA 1
ATOM 2559 C C . ASN A 1 351 ? 2.025 56.197 31.792 1.00 49.10 351 ASN A C 1
ATOM 2560 O O . ASN A 1 351 ? 1.345 57.191 31.454 1.00 48.70 351 ASN A O 1
#

Foldseek 3Di:
DAEAEAAFVDGDLVSLLVLLVQQLVLFWEWAFFQAFIWIKHFQLDLVSLVLLCVLQVPDQQPAWEWEAQDVVQVVVFADPQDPLRVVVLVVCPQHLEKEKG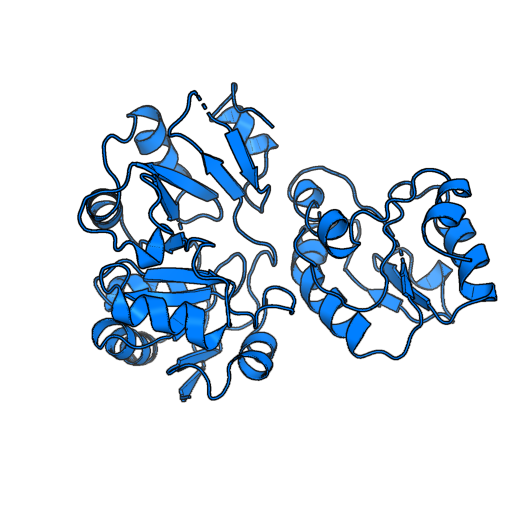ATDPSGDCSHNSVDRIHIYHGPIVSQNSSNVSNVGTITIDFQARHAAFRHFFQVRNCVGRPVSGDYYYGHGGHNQQHHGWYWYPHPLIETPAAAQCHVVNVCVSVVSYHYPDAHDDPAAEAEEEAPVCQLVLCVVPVVPWQEEEEEAPVCCVVDPPHHYDHQYHLVDVSSNSSCLRVSRVVRNVDDINYYYYQHDCGRRSVNNCSRCRNNVNNYHHDSVSVVVPHD

Sequence (327 aa):
TQIIKIDPLNPEIDKIKIAADVIRNGGTVAFPTETVYGLGANAFDGNACLKIFQAKNRPVDNPLIVHIADFNQLFEVAKDIPDKVLEIAQIVWPGPLTFVLKKTERVPKEVTAGLDTVAVRPAHPIALQLIRESGVPIAAPSANLATRPSPTKAEDVIVDLNGRVDVIIDGGHTFFGVESTIINVTVEPVLLRPGPFTIEELKKLFGEIVIYKHYAPNTRLLLVENRNIFKDVVSLLSKKYKVALLIPKELSKEFEGLQQIILGSDENLYEVARNLFDSFRELDKLNVDLGIIGFPERGIGFAINRARKASGFSIIKAISDVYKYVN

Radius of gyration: 20.29 Å; Cα contacts (8 Å, |Δi|>4): 740; chains: 1; bounding box: 43×57×34 Å

B-factor: mean 19.6, std 8.74, range [7.6, 55.73]

CATH classification: 3.90.870.10 (+1 more: 3.40.50.11030)

GO terms:
  GO:0005524 ATP binding (F, IDA)

Organism: Sulfurisphaera tokodaii (strain DSM 16993 / JCM 10545 / NBRC 100140 / 7) (NCBI:txid273063)